Protein AF-0000000074137640 (afdb_homodimer)

Radius of gyration: 16.84 Å; Cα contacts (8 Å, |Δi|>4): 486; chains: 2; bounding box: 46×39×31 Å

pLDDT: mean 84.86, std 10.33, range [55.28, 95.81]

Structure (mmCIF, N/CA/C/O backbone):
data_AF-0000000074137640-model_v1
#
loop_
_entity.id
_entity.type
_entity.pdbx_description
1 polymer 'Topoisomerase I damage affected protein 2'
#
loop_
_atom_site.group_PDB
_atom_site.id
_atom_site.type_symbol
_atom_site.label_atom_id
_atom_site.label_alt_id
_atom_site.label_comp_id
_atom_site.label_asym_id
_atom_site.label_entity_id
_atom_site.label_seq_id
_atom_site.pdbx_PDB_ins_code
_atom_site.Cartn_x
_atom_site.Cartn_y
_atom_site.Cartn_z
_atom_site.occupancy
_atom_site.B_iso_or_equiv
_atom_site.auth_seq_id
_atom_site.auth_comp_id
_atom_site.auth_asym_id
_atom_site.auth_atom_id
_atom_site.pdbx_PDB_model_num
ATOM 1 N N . MET A 1 1 ? 16.734 -11.5 -8.039 1 65.62 1 MET A N 1
ATOM 2 C CA . MET A 1 1 ? 16.453 -10.359 -7.168 1 65.62 1 MET A CA 1
ATOM 3 C C . MET A 1 1 ? 15.875 -10.836 -5.836 1 65.62 1 MET A C 1
ATOM 5 O O . MET A 1 1 ? 14.914 -11.602 -5.801 1 65.62 1 MET A O 1
ATOM 9 N N . PRO A 1 2 ? 16.609 -10.438 -4.777 1 78.88 2 PRO A N 1
ATOM 10 C CA . PRO A 1 2 ? 16.156 -10.961 -3.484 1 78.88 2 PRO A CA 1
ATOM 11 C C . PRO A 1 2 ? 14.773 -10.43 -3.082 1 78.88 2 PRO A C 1
ATOM 13 O O . PRO A 1 2 ? 14.477 -9.258 -3.299 1 78.88 2 PRO A O 1
ATOM 16 N N . VAL A 1 3 ? 13.883 -11.398 -2.863 1 81.56 3 VAL A N 1
ATOM 17 C CA . VAL A 1 3 ? 12.547 -11.086 -2.367 1 81.56 3 VAL A CA 1
ATOM 18 C C . VAL A 1 3 ? 12.516 -11.227 -0.847 1 81.56 3 VAL A C 1
ATOM 20 O O . VAL A 1 3 ? 12.938 -12.25 -0.305 1 81.56 3 VAL A O 1
ATOM 23 N N . GLN A 1 4 ? 12.148 -10.133 -0.184 1 85.12 4 GLN A N 1
ATOM 24 C CA . GLN A 1 4 ? 12.055 -10.125 1.272 1 85.12 4 GLN A CA 1
ATOM 25 C C . GLN A 1 4 ? 10.617 -9.883 1.73 1 85.12 4 GLN A C 1
ATOM 27 O O . GLN A 1 4 ? 9.961 -8.953 1.262 1 85.12 4 GLN A O 1
ATOM 32 N N . VAL A 1 5 ? 10.18 -10.766 2.654 1 82.75 5 VAL A N 1
ATOM 33 C CA . VAL A 1 5 ? 8.859 -10.555 3.225 1 82.75 5 VAL A CA 1
ATOM 34 C C . VAL A 1 5 ? 8.93 -9.508 4.336 1 82.75 5 VAL A C 1
ATOM 36 O O . VAL A 1 5 ? 9.711 -9.648 5.277 1 82.75 5 VAL A O 1
ATOM 39 N N . LEU A 1 6 ? 8.133 -8.477 4.207 1 80.25 6 LEU A N 1
ATOM 40 C CA . LEU A 1 6 ? 8.148 -7.398 5.191 1 80.25 6 LEU A CA 1
ATOM 41 C C . LEU A 1 6 ? 7.023 -7.574 6.207 1 80.25 6 LEU A C 1
ATOM 43 O O . LEU A 1 6 ? 7.211 -7.297 7.395 1 80.25 6 LEU A O 1
ATOM 47 N N . ASN A 1 7 ? 5.848 -7.887 5.68 1 77.81 7 ASN A N 1
ATOM 48 C CA . ASN A 1 7 ? 4.672 -8.047 6.531 1 77.81 7 ASN A CA 1
ATOM 49 C C . ASN A 1 7 ? 3.758 -9.156 6.023 1 77.81 7 ASN A C 1
ATOM 51 O O . ASN A 1 7 ? 3.604 -9.336 4.812 1 77.81 7 ASN A O 1
ATOM 55 N N . LYS A 1 8 ? 3.264 -10.023 6.992 1 77.06 8 LYS A N 1
ATOM 56 C CA . LYS A 1 8 ? 2.289 -11.062 6.668 1 77.06 8 LYS A CA 1
ATOM 57 C C . LYS A 1 8 ? 1.205 -11.156 7.738 1 77.06 8 LYS A C 1
ATOM 59 O O . LYS A 1 8 ? 1.508 -11.266 8.93 1 77.06 8 LYS A O 1
ATOM 64 N N . SER A 1 9 ? -0.071 -10.977 7.195 1 77.81 9 SER A N 1
ATOM 65 C CA . SER A 1 9 ? -1.175 -11.188 8.125 1 77.81 9 SER A CA 1
ATOM 66 C C . SER A 1 9 ? -1.167 -12.609 8.68 1 77.81 9 SER A C 1
ATOM 68 O O . SER A 1 9 ? -0.685 -13.531 8.023 1 77.81 9 SER A O 1
ATOM 70 N N . GLN A 1 10 ? -1.512 -12.68 9.945 1 72.62 10 GLN A N 1
ATOM 71 C CA . GLN A 1 10 ? -1.638 -13.992 10.57 1 72.62 10 GLN A CA 1
ATOM 72 C C . GLN A 1 10 ? -2.961 -14.656 10.195 1 72.62 10 GLN A C 1
ATOM 74 O O . GLN A 1 10 ? -3.988 -14.406 10.828 1 72.62 10 GLN A O 1
ATOM 79 N N . ASN A 1 11 ? -3.139 -14.82 8.875 1 68.06 11 ASN A N 1
ATOM 80 C CA . ASN A 1 11 ? -4.418 -15.406 8.5 1 68.06 11 ASN A CA 1
ATOM 81 C C . ASN A 1 11 ? -4.273 -16.875 8.133 1 68.06 11 ASN A C 1
ATOM 83 O O . ASN A 1 11 ? -3.398 -17.25 7.34 1 68.06 11 ASN A O 1
ATOM 87 N N . LEU A 1 12 ? -5.059 -17.703 8.828 1 67.31 12 LEU A N 1
ATOM 88 C CA . LEU A 1 12 ? -5.098 -19.141 8.555 1 67.31 12 LEU A CA 1
ATOM 89 C C . LEU A 1 12 ? -5.789 -19.422 7.227 1 67.31 12 LEU A C 1
ATOM 91 O O . LEU A 1 12 ? -5.605 -20.5 6.641 1 67.31 12 LEU A O 1
ATOM 95 N N . GLU A 1 13 ? -6.488 -18.406 6.648 1 81.5 13 GLU A N 1
ATOM 96 C CA . GLU A 1 13 ? -7.328 -18.688 5.48 1 81.5 13 GLU A CA 1
ATOM 97 C C . GLU A 1 13 ? -6.852 -17.906 4.262 1 81.5 13 GLU A C 1
ATOM 99 O O . GLU A 1 13 ? -7.641 -17.609 3.365 1 81.5 13 GLU A O 1
ATOM 104 N N . ALA A 1 14 ? -5.625 -17.625 4.172 1 86.25 14 ALA A N 1
ATOM 105 C CA . ALA A 1 14 ? -5.121 -16.922 2.988 1 86.25 14 ALA A CA 1
ATOM 106 C C . ALA A 1 14 ? -5.328 -17.766 1.729 1 86.25 14 ALA A C 1
ATOM 108 O O . ALA A 1 14 ? -5.148 -18.984 1.752 1 86.25 14 ALA A O 1
ATOM 109 N N . PRO A 1 15 ? -5.719 -17.156 0.688 1 91.88 15 PRO A N 1
ATOM 110 C CA . PRO A 1 15 ? -6.004 -17.906 -0.539 1 91.88 15 PRO A CA 1
ATOM 111 C C . PRO A 1 15 ? -4.742 -18.281 -1.311 1 91.88 15 PRO A C 1
ATOM 113 O O . PRO A 1 15 ? -4.824 -18.828 -2.412 1 91.88 15 PRO A O 1
ATOM 116 N N . PHE A 1 16 ? -3.557 -18.031 -0.799 1 92.62 16 PHE A N 1
ATOM 117 C CA . PHE A 1 16 ? -2.291 -18.375 -1.433 1 92.62 16 PHE A CA 1
ATOM 118 C C . PHE A 1 16 ? -1.211 -18.625 -0.386 1 92.62 16 PHE A C 1
ATOM 120 O O . PHE A 1 16 ? -1.361 -18.234 0.772 1 92.62 16 PHE A O 1
ATOM 127 N N . THR A 1 17 ? -0.171 -19.25 -0.811 1 91.06 17 THR A N 1
ATOM 128 C CA . THR A 1 17 ? 0.964 -19.469 0.077 1 91.06 17 THR A CA 1
ATOM 129 C C . THR A 1 17 ? 2.066 -18.453 -0.185 1 91.06 17 THR A C 1
ATOM 131 O O . THR A 1 17 ? 2.107 -17.828 -1.251 1 91.06 17 THR A O 1
ATOM 134 N N . GLN A 1 18 ? 2.9 -18.297 0.806 1 90.5 18 GLN A N 1
ATOM 135 C CA . GLN A 1 18 ? 4.055 -17.422 0.634 1 90.5 18 GLN A CA 1
ATOM 136 C C . GLN A 1 18 ? 4.934 -17.875 -0.525 1 90.5 18 GLN A C 1
ATOM 138 O O . GLN A 1 18 ? 5.406 -17.062 -1.317 1 90.5 18 GLN A O 1
ATOM 143 N N . ASP A 1 19 ? 5.195 -19.203 -0.62 1 92.19 19 ASP A N 1
ATOM 144 C CA . ASP A 1 19 ? 6.035 -19.75 -1.678 1 92.19 19 ASP A CA 1
ATOM 145 C C . ASP A 1 19 ? 5.461 -19.438 -3.057 1 92.19 19 ASP A C 1
ATOM 147 O O . ASP A 1 19 ? 6.203 -19.109 -3.984 1 92.19 19 ASP A O 1
ATOM 151 N N . PHE A 1 20 ? 4.184 -19.547 -3.125 1 94.44 20 PHE A N 1
ATOM 152 C CA . PHE A 1 20 ? 3.518 -19.281 -4.395 1 94.44 20 PHE A CA 1
ATOM 153 C C . PHE A 1 20 ? 3.775 -17.859 -4.848 1 94.44 20 PHE A C 1
ATOM 155 O O . PHE A 1 20 ? 4.191 -17.625 -5.988 1 94.44 20 PHE A O 1
ATOM 162 N N . ILE A 1 21 ? 3.576 -16.891 -3.961 1 94 21 ILE A N 1
ATOM 163 C CA . ILE A 1 21 ? 3.686 -15.484 -4.309 1 94 21 ILE A CA 1
ATOM 164 C C . ILE A 1 21 ? 5.145 -15.133 -4.574 1 94 21 ILE A C 1
ATOM 166 O O . ILE A 1 21 ? 5.453 -14.406 -5.527 1 94 21 ILE A O 1
ATOM 170 N N . SER A 1 22 ? 6.066 -15.633 -3.74 1 92.19 22 SER A N 1
ATOM 171 C CA . SER A 1 22 ? 7.484 -15.344 -3.922 1 92.19 22 SER A CA 1
ATOM 172 C C . SER A 1 22 ? 7.988 -15.859 -5.27 1 92.19 22 SER A C 1
ATOM 174 O O . SER A 1 22 ? 8.727 -15.156 -5.969 1 92.19 22 SER A O 1
ATOM 176 N N . ASP A 1 23 ? 7.57 -17.031 -5.613 1 94.38 23 ASP A N 1
ATOM 177 C CA . ASP A 1 23 ? 7.961 -17.609 -6.895 1 94.38 23 ASP A CA 1
ATOM 178 C C . ASP A 1 23 ? 7.414 -16.781 -8.062 1 94.38 23 ASP A C 1
ATOM 180 O O . ASP A 1 23 ? 8.125 -16.531 -9.039 1 94.38 23 ASP A O 1
ATOM 184 N N . LEU A 1 24 ? 6.156 -16.453 -7.922 1 95 24 LEU A N 1
ATOM 185 C CA . LEU A 1 24 ? 5.492 -15.672 -8.961 1 95 24 LEU A CA 1
ATOM 186 C C . LEU A 1 24 ? 6.215 -14.344 -9.188 1 95 24 LEU A C 1
ATOM 188 O O . LEU A 1 24 ? 6.492 -13.977 -10.336 1 95 24 LEU A O 1
ATOM 192 N N . VAL A 1 25 ? 6.539 -13.648 -8.156 1 93.69 25 VAL A N 1
ATOM 193 C CA . VAL A 1 25 ? 7.195 -12.344 -8.234 1 93.69 25 VAL A CA 1
ATOM 194 C C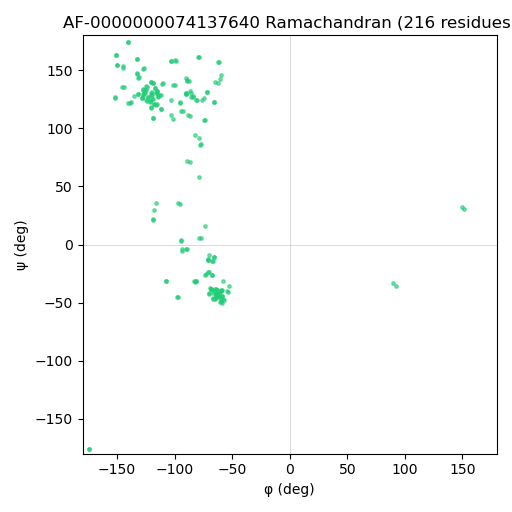 . VAL A 1 25 ? 8.602 -12.516 -8.805 1 93.69 25 VAL A C 1
ATOM 196 O O . VAL A 1 25 ? 9.031 -11.727 -9.656 1 93.69 25 VAL A O 1
ATOM 199 N N . GLU A 1 26 ? 9.281 -13.555 -8.359 1 91 26 GLU A N 1
ATOM 200 C CA . GLU A 1 26 ? 10.633 -13.797 -8.836 1 91 26 GLU A CA 1
ATOM 201 C C . GLU A 1 26 ? 10.641 -14.102 -10.336 1 91 26 GLU A C 1
ATOM 203 O O . GLU A 1 26 ? 11.523 -13.633 -11.062 1 91 26 GLU A O 1
ATOM 208 N N . GLN A 1 27 ? 9.695 -14.812 -10.773 1 93.25 27 GLN A N 1
ATOM 209 C CA . GLN A 1 27 ? 9.609 -15.203 -12.18 1 93.25 27 GLN A CA 1
ATOM 210 C C . GLN A 1 27 ? 9.352 -13.992 -13.07 1 93.25 27 GLN A C 1
ATOM 212 O O . GLN A 1 27 ? 9.727 -13.984 -14.242 1 93.25 27 GLN A O 1
ATOM 217 N N . HIS A 1 28 ? 8.758 -13.008 -12.516 1 9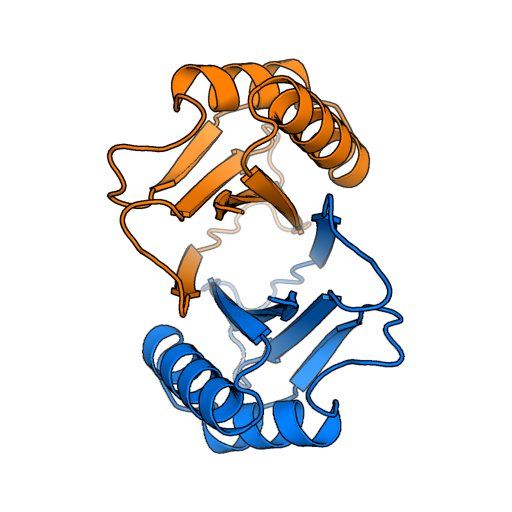1.69 28 HIS A N 1
ATOM 218 C CA . HIS A 1 28 ? 8.375 -11.852 -13.328 1 91.69 28 HIS A CA 1
ATOM 219 C C . HIS A 1 28 ? 9.062 -10.586 -12.844 1 91.69 28 HIS A C 1
ATOM 221 O O . HIS A 1 28 ? 8.594 -9.477 -13.109 1 91.69 28 HIS A O 1
ATOM 227 N N . ALA A 1 29 ? 10.141 -10.695 -12.164 1 83.69 29 ALA A N 1
ATOM 228 C CA . ALA A 1 29 ? 10.812 -9.586 -11.5 1 83.69 29 ALA A CA 1
ATOM 229 C C . ALA A 1 29 ? 11.391 -8.602 -12.516 1 83.69 29 ALA A C 1
ATOM 231 O O . ALA A 1 29 ? 11.711 -7.465 -12.18 1 83.69 29 ALA A O 1
ATOM 232 N N . ASN A 1 30 ? 11.477 -8.977 -13.773 1 86.06 30 ASN A N 1
ATOM 233 C CA . ASN A 1 30 ? 12.078 -8.125 -14.789 1 86.06 30 ASN A CA 1
ATOM 234 C C . ASN A 1 30 ? 11.047 -7.215 -15.445 1 86.06 30 ASN A C 1
ATOM 236 O O . ASN A 1 30 ? 11.391 -6.34 -16.25 1 86.06 30 ASN A O 1
ATOM 240 N N . LEU A 1 31 ? 9.836 -7.383 -15.07 1 88.44 31 LEU A N 1
ATOM 241 C CA . LEU A 1 31 ? 8.758 -6.543 -15.594 1 88.44 31 LEU A CA 1
ATOM 242 C C . LEU A 1 31 ? 8.734 -5.191 -14.891 1 88.44 31 LEU A C 1
ATOM 244 O O . LEU A 1 31 ? 9.359 -5.023 -13.836 1 88.44 31 LEU A O 1
ATOM 248 N N . THR A 1 32 ? 8.047 -4.27 -15.617 1 88.25 32 THR A N 1
ATOM 249 C CA . THR A 1 32 ? 7.734 -3.027 -14.914 1 88.25 32 THR A CA 1
ATOM 250 C C . THR A 1 32 ? 6.844 -3.295 -13.711 1 88.25 32 THR A C 1
ATOM 252 O O . THR A 1 32 ? 6.184 -4.332 -13.641 1 88.25 32 THR A O 1
ATOM 255 N N . SER A 1 33 ? 6.871 -2.375 -12.75 1 88.12 33 SER A N 1
ATOM 256 C CA . SER A 1 33 ? 6.039 -2.533 -11.562 1 88.12 33 SER A CA 1
ATOM 257 C C . SER A 1 33 ? 4.574 -2.74 -11.938 1 88.12 33 SER A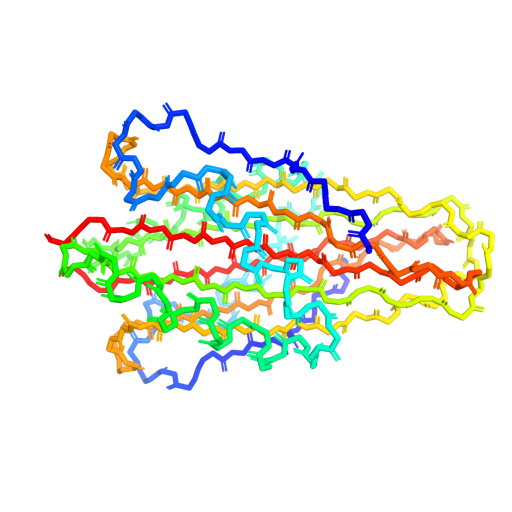 C 1
ATOM 259 O O . SER A 1 33 ? 3.896 -3.598 -11.367 1 88.12 33 SER A O 1
ATOM 261 N N . LYS A 1 34 ? 4.129 -2.02 -12.914 1 89.88 34 LYS A N 1
ATOM 262 C CA . LYS A 1 34 ? 2.734 -2.1 -13.336 1 89.88 34 LYS A CA 1
ATOM 263 C C . LYS A 1 34 ? 2.42 -3.465 -13.938 1 89.88 34 LYS A C 1
ATOM 265 O O . LYS A 1 34 ? 1.405 -4.078 -13.602 1 89.88 34 LYS A O 1
ATOM 270 N N . ASN A 1 35 ? 3.25 -3.914 -14.781 1 93.75 35 ASN A N 1
ATOM 271 C CA . ASN A 1 35 ? 3.033 -5.207 -15.414 1 93.75 35 ASN A CA 1
ATOM 272 C C . ASN A 1 35 ? 3.172 -6.352 -14.414 1 93.75 35 ASN A C 1
ATOM 274 O O . ASN A 1 35 ? 2.447 -7.348 -14.5 1 93.75 35 ASN A O 1
ATOM 278 N N . LEU A 1 36 ? 4.117 -6.152 -13.555 1 93.75 36 LEU A N 1
ATOM 279 C CA . LEU A 1 36 ? 4.32 -7.168 -12.523 1 93.75 36 LEU A CA 1
ATOM 280 C C . LEU A 1 36 ? 3.066 -7.34 -11.672 1 93.75 36 LEU A C 1
ATOM 282 O O . LEU A 1 36 ? 2.582 -8.461 -11.492 1 93.75 36 LEU A O 1
ATOM 286 N N . ILE A 1 37 ? 2.523 -6.254 -11.211 1 95.44 37 ILE A N 1
ATOM 287 C CA . ILE A 1 37 ? 1.39 -6.383 -10.297 1 95.44 37 ILE A CA 1
ATOM 288 C C . ILE A 1 37 ? 0.151 -6.816 -11.078 1 95.44 37 ILE A C 1
ATOM 290 O O . ILE A 1 37 ? -0.733 -7.48 -10.531 1 95.44 37 ILE A O 1
ATOM 294 N N . THR A 1 38 ? 0.043 -6.535 -12.352 1 95 38 THR A N 1
ATOM 295 C CA . THR A 1 38 ? -1.046 -7.039 -13.188 1 95 38 THR A CA 1
ATOM 296 C C . THR A 1 38 ? -0.989 -8.562 -13.289 1 95 38 THR A C 1
ATOM 298 O O . THR A 1 38 ? -2.006 -9.234 -13.109 1 95 38 THR A O 1
ATOM 301 N N . LYS A 1 39 ? 0.185 -9.016 -13.477 1 95.31 39 LYS A N 1
ATOM 302 C CA . LYS A 1 39 ? 0.374 -10.469 -13.547 1 95.31 39 LYS A CA 1
ATOM 303 C C . LYS A 1 39 ? 0.011 -11.133 -12.219 1 95.31 39 LYS A C 1
ATOM 305 O O . LYS A 1 39 ? -0.64 -12.18 -12.203 1 95.31 39 LYS A O 1
ATOM 310 N N . VAL A 1 40 ? 0.456 -10.539 -11.156 1 95.81 40 VAL A N 1
ATOM 311 C CA . VAL A 1 40 ? 0.171 -11.07 -9.828 1 95.81 40 VAL A CA 1
ATOM 312 C C . VAL A 1 40 ? -1.338 -11.094 -9.594 1 95.81 40 VAL A C 1
ATOM 314 O O . VAL A 1 40 ? -1.894 -12.109 -9.18 1 95.81 40 VAL A O 1
ATOM 317 N N . ALA A 1 41 ? -1.994 -10.008 -9.953 1 94.56 41 ALA A N 1
ATOM 318 C CA . ALA A 1 41 ? -3.436 -9.906 -9.742 1 94.56 41 ALA A CA 1
ATOM 319 C C . ALA A 1 41 ? -4.184 -10.953 -10.562 1 94.56 41 ALA A C 1
ATOM 321 O O . ALA A 1 41 ? -5.117 -11.586 -10.062 1 94.56 41 ALA A O 1
ATOM 322 N N . GLU A 1 42 ? -3.799 -11.109 -11.719 1 94.5 42 GLU A N 1
ATOM 323 C CA . GLU A 1 42 ? -4.441 -12.086 -12.594 1 94.5 42 GLU A CA 1
ATOM 324 C C . GLU A 1 42 ? -4.262 -13.508 -12.062 1 94.5 42 GLU A C 1
ATOM 326 O O . GLU A 1 42 ? -5.191 -14.312 -12.102 1 94.5 42 GLU A O 1
ATOM 331 N N . SER A 1 43 ? -3.107 -13.797 -11.625 1 95.62 43 SER A N 1
ATOM 332 C CA . SER A 1 43 ? -2.838 -15.117 -11.07 1 95.62 43 SER A CA 1
ATOM 333 C C . SER A 1 43 ? -3.674 -15.375 -9.82 1 95.62 43 SER A C 1
ATOM 335 O O . SER A 1 43 ? -4.172 -16.484 -9.617 1 95.62 43 SER A O 1
ATOM 337 N N . LEU A 1 44 ? -3.852 -14.375 -8.969 1 94.12 44 LEU A N 1
ATOM 338 C CA . LEU A 1 44 ? -4.621 -14.5 -7.738 1 94.12 44 LEU A CA 1
ATOM 339 C C . LEU A 1 44 ? -6.105 -14.688 -8.039 1 94.12 44 LEU A C 1
ATOM 341 O O . LEU A 1 44 ? -6.793 -15.445 -7.355 1 94.12 44 LEU A O 1
ATOM 345 N N . LYS A 1 45 ? -6.531 -13.992 -9.039 1 91.88 45 LYS A N 1
ATOM 346 C CA . LYS A 1 45 ? -7.926 -14.148 -9.445 1 91.88 45 LYS A CA 1
ATOM 347 C C . LYS A 1 45 ? -8.234 -15.594 -9.828 1 91.88 45 LYS A C 1
ATOM 349 O O . LYS A 1 45 ? -9.32 -16.094 -9.539 1 91.88 45 LYS A O 1
ATOM 354 N N . GLU A 1 46 ? -7.297 -16.156 -10.461 1 93.31 46 GLU A N 1
ATOM 355 C CA . GLU A 1 46 ? -7.461 -17.547 -10.875 1 93.31 46 GLU A CA 1
ATOM 356 C C . GLU A 1 46 ? -7.41 -18.484 -9.672 1 93.31 46 GLU A C 1
ATOM 358 O O . GLU A 1 46 ? -7.988 -19.578 -9.703 1 93.31 46 GLU A O 1
ATOM 363 N N . LYS A 1 47 ? -6.789 -18.047 -8.609 1 90.62 47 LYS A N 1
ATOM 364 C CA . LYS A 1 47 ? -6.605 -18.891 -7.434 1 90.62 47 LYS A CA 1
ATOM 365 C C . LYS A 1 47 ? -7.859 -18.906 -6.562 1 90.62 47 LYS A C 1
ATOM 367 O O . LYS A 1 47 ? -8.133 -19.891 -5.883 1 90.62 47 LYS A O 1
ATOM 372 N N . SER A 1 48 ? -8.602 -17.781 -6.57 1 88.75 48 SER A N 1
ATOM 373 C CA . SER A 1 48 ? -9.758 -17.734 -5.684 1 88.75 48 SER A CA 1
ATOM 374 C C . SER A 1 48 ? -10.844 -16.812 -6.234 1 88.75 48 SER A C 1
ATOM 376 O O . SER A 1 48 ? -10.609 -15.617 -6.434 1 88.75 48 SER A O 1
ATOM 378 N N . SER A 1 49 ? -12.008 -17.297 -6.336 1 86.5 49 SER A N 1
ATOM 379 C CA . SER A 1 49 ? -13.156 -16.5 -6.738 1 86.5 49 SER A CA 1
ATOM 380 C C . SER A 1 49 ? -13.898 -15.945 -5.523 1 86.5 49 SER A C 1
ATOM 382 O O . SER A 1 49 ? -14.82 -15.141 -5.664 1 86.5 49 SER A O 1
ATOM 384 N N . LYS A 1 50 ? -13.508 -16.328 -4.402 1 87.81 50 LYS A N 1
ATOM 385 C CA . LYS A 1 50 ? -14.188 -15.938 -3.166 1 87.81 50 LYS A CA 1
ATOM 386 C C . LYS A 1 50 ? -13.539 -14.703 -2.543 1 87.81 50 LYS A C 1
ATOM 388 O O . LYS A 1 50 ? -13.938 -14.266 -1.464 1 87.81 50 LYS A O 1
ATOM 393 N N . HIS A 1 51 ? -12.523 -14.164 -3.285 1 88.62 51 HIS A N 1
ATOM 394 C CA . HIS A 1 51 ? -11.797 -13.023 -2.732 1 88.62 51 HIS A CA 1
ATOM 395 C C . HIS A 1 51 ? -11.672 -11.898 -3.758 1 88.62 51 HIS A C 1
ATOM 397 O O . HIS A 1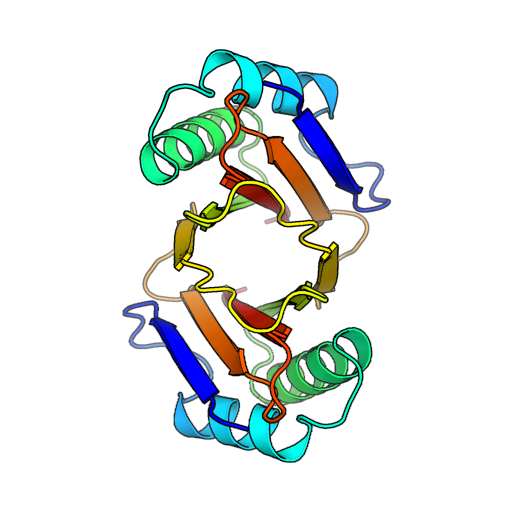 51 ? -11.57 -12.164 -4.957 1 88.62 51 HIS A O 1
ATOM 403 N N . LYS A 1 52 ? -11.766 -10.695 -3.25 1 87.44 52 LYS A N 1
ATOM 404 C CA . LYS A 1 52 ? -11.25 -9.539 -3.977 1 87.44 52 LYS A CA 1
ATOM 405 C C . LYS A 1 52 ? -9.773 -9.305 -3.666 1 87.44 52 LYS A C 1
ATOM 407 O O . LYS A 1 52 ? -9.336 -9.492 -2.529 1 87.44 52 LYS A O 1
ATOM 412 N N . PHE A 1 53 ? -9.094 -8.953 -4.688 1 92.25 53 PHE A N 1
ATOM 413 C CA . PHE A 1 53 ? -7.664 -8.734 -4.504 1 92.25 53 PHE A CA 1
ATOM 414 C C . PHE A 1 53 ? -7.285 -7.305 -4.863 1 92.25 53 PHE A C 1
ATOM 416 O O . PHE A 1 53 ? -7.805 -6.742 -5.828 1 92.25 53 PHE A O 1
ATOM 423 N N . ILE A 1 54 ? -6.391 -6.73 -4.07 1 93.19 54 ILE A N 1
ATOM 424 C CA . ILE A 1 54 ? -5.691 -5.488 -4.375 1 93.19 54 ILE A CA 1
ATOM 425 C C . ILE A 1 54 ? -4.18 -5.723 -4.336 1 93.19 54 ILE A C 1
ATOM 427 O O . ILE A 1 54 ? -3.66 -6.285 -3.371 1 93.19 54 ILE A O 1
ATOM 431 N N . VAL A 1 55 ? -3.539 -5.344 -5.402 1 94.62 55 VAL A N 1
ATOM 432 C CA . VAL A 1 55 ? -2.084 -5.445 -5.449 1 94.62 55 VAL A CA 1
ATOM 433 C C . VAL A 1 55 ? -1.479 -4.066 -5.707 1 94.62 55 VAL A C 1
ATOM 435 O O . VAL A 1 55 ? -1.824 -3.404 -6.688 1 94.62 55 VAL A O 1
ATOM 438 N N . GLN A 1 56 ? -0.633 -3.654 -4.828 1 92.88 56 GLN A N 1
ATOM 439 C CA . GLN A 1 56 ? 0.014 -2.35 -4.934 1 92.88 56 GLN A CA 1
ATOM 440 C C . GLN A 1 56 ? 1.53 -2.496 -5.039 1 92.88 56 GLN A C 1
ATOM 442 O O . GLN A 1 56 ? 2.129 -3.326 -4.352 1 92.88 56 GLN A O 1
ATOM 447 N N . ALA A 1 57 ? 2.102 -1.697 -5.902 1 92.75 57 ALA A N 1
ATOM 448 C CA . ALA A 1 57 ? 3.557 -1.625 -6.016 1 92.75 57 ALA A CA 1
ATOM 449 C C . ALA A 1 57 ? 4.059 -0.214 -5.727 1 92.75 57 ALA A C 1
ATOM 451 O O . ALA A 1 57 ? 3.484 0.767 -6.207 1 92.75 57 ALA A O 1
ATOM 452 N N . THR A 1 58 ? 5.004 -0.075 -4.922 1 89.94 58 THR A N 1
ATOM 453 C CA . THR A 1 58 ? 5.715 1.173 -4.668 1 89.94 58 THR A CA 1
ATOM 454 C C . THR A 1 58 ? 7.191 1.032 -5.023 1 89.94 58 THR A C 1
ATOM 456 O O . THR A 1 58 ? 7.941 0.347 -4.324 1 89.94 58 THR A O 1
ATOM 459 N N . ALA A 1 59 ? 7.543 1.688 -6.098 1 88.69 59 ALA A N 1
ATOM 460 C CA . ALA A 1 59 ? 8.938 1.671 -6.539 1 88.69 59 ALA A CA 1
ATOM 461 C C . ALA A 1 59 ? 9.727 2.818 -5.914 1 88.69 59 ALA A C 1
ATOM 463 O O . ALA A 1 59 ? 9.281 3.969 -5.934 1 88.69 59 ALA A O 1
ATOM 464 N N . LEU A 1 60 ? 10.852 2.461 -5.352 1 85.44 60 LEU A N 1
ATOM 465 C CA . LEU A 1 60 ? 11.773 3.41 -4.73 1 85.44 60 LEU A CA 1
ATOM 466 C C . LEU A 1 60 ? 13.102 3.438 -5.465 1 85.44 60 LEU A C 1
ATOM 468 O O . LEU A 1 60 ? 13.75 2.398 -5.629 1 85.44 60 LEU A O 1
ATOM 472 N N . HIS A 1 61 ? 13.383 4.66 -5.941 1 80.88 61 HIS A N 1
ATOM 473 C CA . HIS A 1 61 ? 14.633 4.777 -6.688 1 80.88 61 HIS A CA 1
ATOM 474 C C . HIS A 1 61 ? 15.445 5.98 -6.215 1 80.88 61 HIS A C 1
ATOM 476 O O . HIS A 1 61 ? 14.883 7.059 -5.984 1 80.88 61 HIS A O 1
ATOM 482 N N . SER A 1 62 ? 16.703 5.688 -5.926 1 74.75 62 SER A N 1
ATOM 483 C CA . SER A 1 62 ? 17.625 6.789 -5.668 1 74.75 62 SER A CA 1
ATOM 484 C C . SER A 1 62 ? 18.875 6.672 -6.527 1 74.75 62 SER A C 1
ATOM 486 O O . SER A 1 62 ? 19.422 5.578 -6.711 1 74.75 62 SER A O 1
ATOM 488 N N . ASP A 1 63 ? 19.266 7.777 -7.145 1 69.06 63 ASP A N 1
ATOM 489 C CA . ASP A 1 63 ? 20.469 7.812 -7.961 1 69.06 63 ASP A CA 1
ATO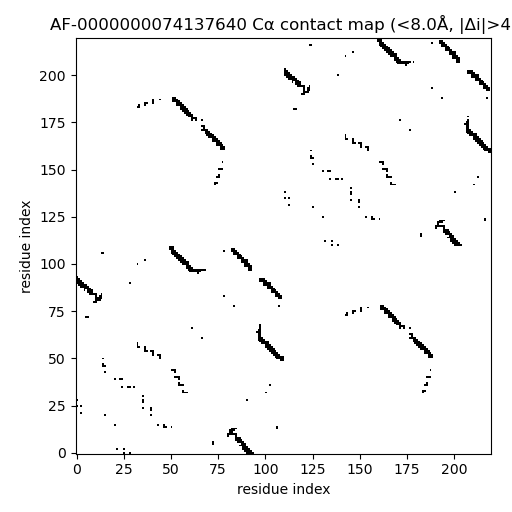M 490 C C . ASP A 1 63 ? 21.719 7.734 -7.086 1 69.06 63 ASP A C 1
ATOM 492 O O . ASP A 1 63 ? 22.812 7.461 -7.582 1 69.06 63 ASP A O 1
ATOM 496 N N . ASP A 1 64 ? 21.578 7.914 -5.824 1 63.09 64 ASP A N 1
ATOM 497 C CA . ASP A 1 64 ? 22.734 7.922 -4.949 1 63.09 64 ASP A CA 1
ATOM 498 C C . ASP A 1 64 ? 23 6.531 -4.375 1 63.09 64 ASP A C 1
ATOM 500 O O . ASP A 1 64 ? 22.078 5.844 -3.949 1 63.09 64 ASP A O 1
ATOM 504 N N . THR A 1 65 ? 24.125 5.75 -4.633 1 58.97 65 THR A N 1
ATOM 505 C CA . THR A 1 65 ? 24.562 4.395 -4.324 1 58.97 65 THR A CA 1
ATOM 506 C C . THR A 1 65 ? 24.578 4.164 -2.816 1 58.97 65 THR A C 1
ATOM 508 O O . THR A 1 65 ? 24.5 3.021 -2.355 1 58.97 65 THR A O 1
ATOM 511 N N . SER A 1 66 ? 24.828 5.141 -2.041 1 57.81 66 SER A N 1
ATOM 512 C CA . SER A 1 66 ? 25.109 4.852 -0.64 1 57.81 66 SER A CA 1
ATOM 513 C C . SER A 1 66 ? 23.844 4.988 0.215 1 57.81 66 SER A C 1
ATOM 515 O O . SER A 1 66 ? 23.938 5.316 1.401 1 57.81 66 SER A O 1
ATOM 517 N N . PHE A 1 67 ? 22.766 4.586 -0.499 1 56.84 67 PHE A N 1
ATOM 518 C CA . PHE A 1 67 ? 21.594 5.035 0.227 1 56.84 67 PHE A CA 1
ATOM 519 C C . PHE A 1 67 ? 20.969 3.891 1.017 1 56.84 67 PHE A C 1
ATOM 521 O O . PHE A 1 67 ? 20.766 2.797 0.481 1 56.84 67 PHE A O 1
ATOM 528 N N . ASP A 1 68 ? 21.234 4.105 2.43 1 69.75 68 ASP A N 1
ATOM 529 C CA . ASP A 1 68 ? 20.531 3.168 3.299 1 69.75 68 ASP A CA 1
ATOM 530 C C . ASP A 1 68 ? 19.094 3.625 3.547 1 69.75 68 ASP A C 1
ATOM 532 O O . ASP A 1 68 ? 18.859 4.594 4.27 1 6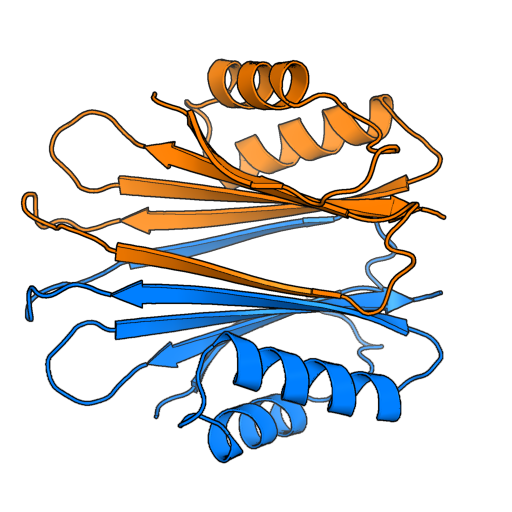9.75 68 ASP A O 1
ATOM 536 N N . LEU A 1 69 ? 18.156 3.135 2.754 1 77.81 69 LEU A N 1
ATOM 537 C CA . LEU A 1 69 ? 16.75 3.482 2.914 1 77.81 69 LEU A CA 1
ATOM 538 C C . LEU A 1 69 ? 16.062 2.531 3.891 1 77.81 69 LEU A C 1
ATOM 540 O O . LEU A 1 69 ? 16.078 1.314 3.695 1 77.81 69 LEU A O 1
ATOM 544 N N . LYS A 1 70 ? 15.766 3.193 4.957 1 80.62 70 LYS A N 1
ATOM 545 C CA . LYS A 1 70 ? 14.953 2.455 5.918 1 80.62 70 LYS A CA 1
ATOM 546 C C . LYS A 1 70 ? 13.469 2.547 5.57 1 80.62 70 LYS A C 1
ATOM 548 O O . LYS A 1 70 ? 12.945 3.641 5.355 1 80.62 70 LYS A O 1
ATOM 553 N N . ILE A 1 71 ? 12.859 1.401 5.484 1 84.12 71 ILE A N 1
ATOM 554 C CA . ILE A 1 71 ? 11.453 1.334 5.109 1 84.12 71 ILE A CA 1
ATOM 555 C C . ILE A 1 71 ? 10.648 0.669 6.227 1 84.12 71 ILE A C 1
ATOM 557 O O . ILE A 1 71 ? 11.055 -0.369 6.754 1 84.12 71 ILE A O 1
ATOM 561 N N . GLN A 1 72 ? 9.586 1.266 6.672 1 86.75 72 GLN A N 1
ATOM 562 C CA . GLN A 1 72 ? 8.625 0.687 7.609 1 86.75 72 GLN A CA 1
ATOM 563 C C . GLN A 1 72 ? 7.207 0.752 7.055 1 86.75 72 GLN A C 1
ATOM 565 O O . GLN A 1 72 ? 6.781 1.791 6.547 1 86.75 72 GLN A O 1
ATOM 570 N N . SER A 1 73 ? 6.484 -0.309 7.066 1 86.88 73 SER A N 1
ATOM 571 C CA . SER A 1 73 ? 5.121 -0.36 6.555 1 86.88 73 SER A CA 1
ATOM 572 C C . SER A 1 73 ? 4.152 -0.885 7.613 1 86.88 73 SER A C 1
ATOM 574 O O . SER A 1 73 ? 4.473 -1.831 8.336 1 86.88 73 SER A O 1
ATOM 576 N N . ASP A 1 74 ? 3.082 -0.201 7.75 1 88.12 74 ASP A N 1
ATOM 577 C CA . ASP A 1 74 ? 1.995 -0.581 8.648 1 88.12 74 ASP A CA 1
ATOM 578 C C . ASP A 1 74 ? 0.644 -0.492 7.945 1 88.12 74 ASP A C 1
ATOM 580 O O . ASP A 1 74 ? 0.524 0.148 6.898 1 88.12 74 ASP A O 1
ATOM 584 N N . PHE A 1 75 ? -0.325 -1.158 8.453 1 87.94 75 PHE A N 1
ATOM 585 C CA . PHE A 1 75 ? -1.674 -1.034 7.914 1 87.94 75 PHE A CA 1
ATOM 586 C C . PHE A 1 75 ? -2.715 -1.262 9 1 87.94 75 PHE A C 1
ATOM 588 O O . PHE A 1 75 ? -2.426 -1.884 10.023 1 87.94 75 PHE A O 1
ATOM 595 N N . VAL A 1 76 ? -3.795 -0.708 8.789 1 89.69 76 VAL A N 1
ATOM 596 C CA . VAL A 1 76 ? -5.008 -0.932 9.57 1 89.69 76 VAL A CA 1
ATOM 597 C C . VAL A 1 76 ? -6.168 -1.269 8.633 1 89.69 76 VAL A C 1
ATOM 599 O O . VAL A 1 76 ? -6.324 -0.649 7.578 1 89.69 76 VAL A O 1
ATOM 602 N N . ALA A 1 77 ? -6.762 -2.311 8.891 1 89.81 77 ALA A N 1
ATOM 603 C CA . ALA A 1 77 ? -7.918 -2.699 8.086 1 89.81 77 ALA A CA 1
ATOM 604 C C . ALA A 1 77 ? -9.125 -2.994 8.969 1 89.81 77 ALA A C 1
ATOM 606 O O . ALA A 1 77 ? -9 -3.648 10.008 1 89.81 77 ALA A O 1
ATOM 607 N N . LEU A 1 78 ? -10.18 -2.412 8.688 1 84.31 78 LEU A N 1
ATOM 608 C CA . LEU A 1 78 ? -11.453 -2.713 9.336 1 84.31 78 LEU A CA 1
ATOM 609 C C . LEU A 1 78 ? -12.172 -3.855 8.625 1 84.31 78 LEU A C 1
ATOM 611 O O . LEU A 1 78 ? -13.117 -3.627 7.871 1 84.31 78 LEU A O 1
ATOM 615 N N . TRP A 1 79 ? -11.68 -5.113 8.734 1 80.62 79 TRP A N 1
ATOM 616 C CA . TRP A 1 79 ? -12.148 -6.316 8.055 1 80.62 79 TRP A CA 1
ATOM 617 C C . TRP A 1 79 ? -12.109 -7.52 8.992 1 80.62 79 TRP A C 1
ATOM 619 O O . TRP A 1 79 ? -11.898 -7.367 10.195 1 80.62 79 TRP A O 1
ATOM 629 N N . ASP A 1 80 ? -12.617 -8.664 8.531 1 83.38 80 ASP A N 1
ATOM 630 C CA . ASP A 1 80 ? -12.508 -9.922 9.266 1 83.38 80 ASP A CA 1
ATOM 631 C C . ASP A 1 80 ? -11.094 -10.484 9.188 1 83.38 80 ASP A C 1
ATOM 633 O O . ASP A 1 80 ? -10.672 -10.984 8.141 1 83.38 80 ASP A O 1
ATOM 637 N N . PRO A 1 81 ? -10.344 -10.414 10.305 1 82.94 81 PRO A N 1
ATOM 638 C CA . PRO A 1 81 ? -8.938 -10.812 10.266 1 82.94 81 PRO A CA 1
ATOM 639 C C . PRO A 1 81 ? -8.758 -12.305 9.992 1 82.94 81 PRO A C 1
ATOM 641 O O . PRO A 1 81 ? -7.641 -12.758 9.719 1 82.94 81 PRO A O 1
ATOM 644 N N . LYS A 1 82 ? -9.828 -13.086 10.047 1 86.5 82 LYS A N 1
ATOM 645 C CA . LYS A 1 82 ? -9.727 -14.508 9.75 1 86.5 82 LYS A CA 1
ATOM 646 C C . LYS A 1 82 ? -9.781 -14.766 8.25 1 86.5 82 LYS A C 1
ATOM 648 O O . LYS A 1 82 ? -9.203 -15.734 7.758 1 86.5 82 LYS A O 1
ATOM 653 N N . LYS A 1 83 ? -10.492 -13.93 7.59 1 86.94 83 LYS A N 1
ATOM 654 C CA . LYS A 1 83 ? -10.781 -14.188 6.18 1 86.94 83 LYS A CA 1
ATOM 655 C C . LYS A 1 83 ? -9.992 -13.234 5.281 1 86.94 83 LYS A C 1
ATOM 657 O O . LYS A 1 83 ? -9.672 -13.578 4.141 1 86.94 83 LYS A O 1
ATOM 662 N N . ASP A 1 84 ? -9.789 -12.094 5.809 1 89.69 84 ASP A N 1
ATOM 663 C CA . ASP A 1 84 ? -9.102 -11.055 5.047 1 89.69 84 ASP A CA 1
ATOM 664 C C . ASP A 1 84 ? -7.652 -10.906 5.512 1 89.69 84 ASP A C 1
ATOM 666 O O . ASP A 1 84 ? -7.289 -11.367 6.594 1 89.69 84 ASP A O 1
ATOM 670 N N . GLY A 1 85 ? -6.805 -10.352 4.637 1 89.75 85 GLY A N 1
ATOM 671 C CA . GLY A 1 85 ? -5.422 -10.188 5.055 1 89.75 85 GLY A CA 1
ATOM 672 C C . GLY A 1 85 ? -4.578 -9.438 4.039 1 89.75 85 GLY A C 1
ATOM 673 O O . GLY A 1 85 ? -5.098 -8.922 3.053 1 89.75 85 GLY A O 1
ATOM 674 N N . CYS A 1 86 ? -3.303 -9.367 4.371 1 91.12 86 CYS A N 1
ATOM 675 C CA . CYS A 1 86 ? -2.328 -8.688 3.529 1 91.12 86 CYS A CA 1
ATOM 676 C C . CYS A 1 86 ? -0.981 -9.398 3.566 1 91.12 86 CYS A C 1
ATOM 678 O O . CYS A 1 86 ? -0.681 -10.117 4.523 1 91.12 86 CYS A O 1
ATOM 680 N N . PHE A 1 87 ? -0.303 -9.258 2.527 1 91.88 87 PHE A N 1
ATOM 681 C CA . PHE A 1 87 ? 1.047 -9.773 2.336 1 91.88 87 PHE A CA 1
ATOM 682 C C . PHE A 1 87 ? 1.922 -8.75 1.619 1 91.88 87 PHE A C 1
ATOM 684 O O . PHE A 1 87 ? 1.558 -8.258 0.551 1 91.88 87 PHE A O 1
ATOM 691 N N . THR A 1 88 ? 3.033 -8.344 2.262 1 91.25 88 THR A N 1
ATOM 692 C CA . THR A 1 88 ? 3.924 -7.359 1.653 1 91.25 88 THR A CA 1
ATOM 693 C C . THR A 1 88 ? 5.305 -7.965 1.407 1 91.25 88 THR A C 1
ATOM 695 O O . THR A 1 88 ? 5.871 -8.609 2.291 1 91.25 88 THR A O 1
ATOM 698 N N . LEU A 1 89 ? 5.805 -7.711 0.238 1 92.5 89 LEU A N 1
ATOM 699 C CA . LEU A 1 89 ? 7.145 -8.141 -0.146 1 92.5 89 LEU A CA 1
ATOM 700 C C . LEU A 1 89 ? 7.969 -6.957 -0.65 1 92.5 89 LEU A C 1
ATOM 702 O O . LEU A 1 89 ? 7.41 -5.973 -1.14 1 92.5 89 LEU A O 1
ATOM 706 N N . LYS A 1 90 ? 9.297 -7.086 -0.457 1 88.56 90 LYS A N 1
ATOM 707 C CA . LYS A 1 90 ? 10.258 -6.16 -1.047 1 88.56 90 LYS A CA 1
ATOM 708 C C . LYS A 1 90 ? 11.125 -6.855 -2.092 1 88.56 90 LYS A C 1
ATOM 710 O O . LYS A 1 90 ? 11.672 -7.93 -1.836 1 88.56 90 LYS A O 1
ATOM 715 N N . VAL A 1 91 ? 11.156 -6.227 -3.223 1 88.19 91 VAL A N 1
ATOM 716 C CA . VAL A 1 91 ? 12.008 -6.707 -4.312 1 88.19 91 VAL A CA 1
ATOM 717 C C . VAL A 1 91 ? 13.141 -5.715 -4.559 1 88.19 91 VAL A C 1
ATOM 719 O O . VAL A 1 91 ? 12.898 -4.539 -4.844 1 88.19 91 VAL A O 1
ATOM 722 N N . SER A 1 92 ? 14.367 -6.219 -4.332 1 83.25 92 SER A N 1
ATOM 723 C CA . SER A 1 92 ? 15.508 -5.332 -4.504 1 83.25 92 SER A CA 1
ATOM 724 C C . SER A 1 92 ? 16.203 -5.578 -5.844 1 83.25 92 SER A C 1
ATOM 726 O O . SER A 1 92 ? 16.25 -6.711 -6.324 1 83.25 92 SER A O 1
ATOM 728 N N . GLN A 1 93 ? 16.562 -4.41 -6.48 1 73.56 93 GLN A N 1
ATOM 729 C CA . GLN A 1 93 ? 17.375 -4.543 -7.684 1 73.56 93 GLN A CA 1
ATOM 730 C C . GLN A 1 93 ? 18.859 -4.637 -7.336 1 73.56 93 GLN A C 1
ATOM 732 O O . GLN A 1 93 ? 19.312 -4.02 -6.375 1 73.56 93 GLN A O 1
ATOM 737 N N . GLU A 1 94 ? 19.453 -5.68 -7.969 1 62.53 94 GLU A N 1
ATOM 738 C CA . GLU A 1 94 ? 20.906 -5.816 -7.816 1 62.53 94 GLU A CA 1
ATOM 739 C C . GLU A 1 94 ? 21.641 -4.781 -8.656 1 62.53 94 GLU A C 1
ATOM 741 O O . GLU A 1 94 ? 21.156 -4.348 -9.695 1 62.53 94 GLU A O 1
ATOM 746 N N . GLY A 1 95 ? 22.578 -3.904 -8.227 1 58.53 95 GLY A N 1
ATOM 747 C CA . GLY A 1 95 ? 23.422 -3.141 -9.133 1 58.53 95 GLY A CA 1
ATOM 748 C C . GLY A 1 95 ? 23.828 -1.789 -8.578 1 58.53 95 GLY A C 1
ATOM 749 O O . GLY A 1 95 ? 24.141 -0.872 -9.336 1 58.53 95 GLY A O 1
ATOM 750 N N . GLY A 1 96 ? 23.969 -1.69 -7.473 1 55.28 96 GLY A N 1
ATOM 751 C CA . GLY A 1 96 ? 24.625 -0.497 -6.965 1 55.28 96 GLY A CA 1
ATOM 752 C C . GLY A 1 96 ? 23.656 0.638 -6.672 1 55.28 96 GLY A C 1
ATOM 753 O O . GLY A 1 96 ? 24.031 1.64 -6.062 1 55.28 96 GLY A O 1
ATOM 754 N N . VAL A 1 97 ? 22.609 0.69 -7.4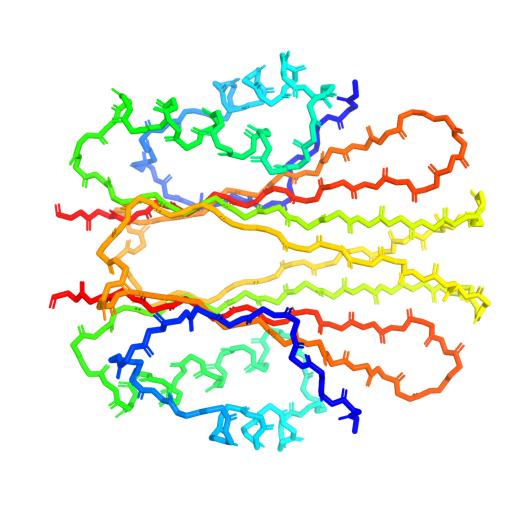77 1 57.97 97 VAL A N 1
ATOM 755 C CA . VAL A 1 97 ? 21.672 1.767 -7.16 1 57.97 97 VAL A CA 1
ATOM 756 C C . VAL A 1 97 ? 20.625 1.267 -6.172 1 57.97 97 VAL A C 1
ATOM 758 O O . VAL A 1 97 ? 20.359 0.064 -6.086 1 57.97 97 VAL A O 1
ATOM 761 N N . GLU A 1 98 ? 20.25 2.123 -5.293 1 63.28 98 GLU A N 1
ATOM 762 C CA . GLU A 1 98 ? 19.219 1.739 -4.348 1 63.28 98 GLU A CA 1
ATOM 763 C C . GLU A 1 98 ? 17.828 1.801 -4.996 1 63.28 98 GLU A C 1
ATOM 765 O O . GLU A 1 98 ? 17.281 2.887 -5.199 1 63.28 98 GLU A O 1
ATOM 770 N N . ALA A 1 99 ? 17.516 0.702 -5.625 1 77 99 ALA A N 1
ATOM 771 C CA . ALA A 1 99 ? 16.188 0.56 -6.195 1 77 99 ALA A CA 1
ATOM 772 C C . ALA A 1 99 ? 15.461 -0.649 -5.605 1 77 99 ALA A C 1
ATOM 774 O O . ALA A 1 99 ? 16.031 -1.739 -5.516 1 77 99 ALA A O 1
ATOM 775 N N . SER A 1 100 ? 14.375 -0.319 -4.945 1 86 100 SER A N 1
ATOM 776 C CA . SER A 1 100 ? 13.531 -1.378 -4.391 1 86 100 SER A CA 1
ATOM 777 C C . SER A 1 100 ? 12.062 -1.147 -4.723 1 86 100 SER A C 1
ATOM 779 O O . SER A 1 100 ? 11.648 -0.013 -4.969 1 86 100 SER A O 1
ATOM 781 N N . THR A 1 101 ? 11.375 -2.23 -4.895 1 90.25 101 THR A N 1
ATOM 782 C CA . THR A 1 101 ? 9.93 -2.176 -5.07 1 90.25 101 THR A CA 1
ATOM 783 C C . THR A 1 101 ? 9.219 -2.943 -3.963 1 90.25 101 THR A C 1
ATOM 785 O O . THR A 1 101 ? 9.555 -4.094 -3.68 1 90.25 101 THR A O 1
ATOM 788 N N . LEU A 1 102 ? 8.32 -2.199 -3.34 1 91.75 102 LEU A N 1
ATOM 789 C CA . LEU A 1 102 ? 7.43 -2.861 -2.393 1 91.75 102 LEU A CA 1
ATOM 790 C C . LEU A 1 102 ? 6.16 -3.35 -3.09 1 91.75 102 LEU A C 1
ATOM 792 O O . LEU A 1 102 ? 5.543 -2.607 -3.855 1 91.75 102 LEU A O 1
ATOM 796 N N . ILE A 1 103 ? 5.844 -4.59 -2.844 1 94.25 103 ILE A N 1
ATOM 797 C CA . ILE A 1 103 ? 4.598 -5.156 -3.359 1 94.25 103 ILE A CA 1
ATOM 798 C C . ILE A 1 103 ? 3.709 -5.586 -2.195 1 94.25 103 ILE A C 1
ATOM 800 O O . ILE A 1 103 ? 4.121 -6.387 -1.354 1 94.25 103 ILE A O 1
ATOM 804 N N . THR A 1 104 ? 2.566 -5.043 -2.117 1 94.06 104 THR A N 1
ATOM 805 C CA . THR A 1 104 ? 1.589 -5.418 -1.102 1 94.06 104 THR A CA 1
ATOM 806 C C . THR A 1 104 ? 0.353 -6.039 -1.744 1 94.06 104 THR A C 1
ATOM 808 O O . THR A 1 104 ? -0.182 -5.508 -2.719 1 94.06 104 THR A O 1
ATOM 811 N N . ILE A 1 105 ? -0.039 -7.133 -1.216 1 95.06 105 ILE A N 1
ATOM 812 C CA . ILE A 1 105 ? -1.24 -7.828 -1.666 1 95.06 105 ILE A CA 1
ATOM 813 C C . ILE A 1 105 ? -2.281 -7.832 -0.549 1 95.06 105 ILE A C 1
ATOM 815 O O . ILE A 1 105 ? -1.98 -8.203 0.588 1 95.06 105 ILE A O 1
ATOM 819 N N . TYR A 1 106 ? -3.463 -7.371 -0.913 1 92.81 106 TYR A N 1
ATOM 820 C CA . TYR A 1 106 ? -4.621 -7.512 -0.039 1 92.81 106 TYR A CA 1
ATOM 821 C C . TYR A 1 106 ? -5.621 -8.508 -0.613 1 92.81 106 TYR A C 1
ATOM 823 O O . TYR A 1 106 ? -5.875 -8.516 -1.82 1 92.81 106 TYR A O 1
ATOM 831 N N . TRP A 1 107 ? -6.148 -9.32 0.303 1 91.94 107 TRP A N 1
ATOM 832 C CA . TRP A 1 107 ? -7.297 -10.133 -0.08 1 91.94 107 TRP A CA 1
ATOM 833 C C . TRP A 1 107 ? -8.469 -9.906 0.871 1 91.94 107 TRP A C 1
ATOM 835 O O . TRP A 1 107 ? -8.273 -9.75 2.078 1 91.94 107 TRP A O 1
ATOM 845 N N . ILE A 1 108 ? -9.555 -9.789 0.28 1 87.88 108 ILE A N 1
ATOM 846 C CA . ILE A 1 108 ? -10.789 -9.562 1.024 1 87.88 108 ILE A CA 1
ATOM 847 C C . ILE A 1 108 ? -11.82 -10.633 0.66 1 87.88 108 ILE A C 1
ATOM 849 O O . ILE A 1 108 ? -12.18 -10.773 -0.51 1 87.88 108 ILE A O 1
ATOM 853 N N . SER A 1 109 ? -12.289 -11.305 1.698 1 86.81 109 SER A N 1
ATOM 854 C CA . SER A 1 109 ? -13.305 -12.328 1.458 1 86.81 109 SER A CA 1
ATOM 855 C C . SER A 1 109 ? -14.641 -11.695 1.098 1 86.81 109 SER A C 1
ATOM 857 O O . SER A 1 109 ? -15.047 -10.703 1.696 1 86.81 109 SER A O 1
ATOM 859 N N . ILE A 1 110 ? -15.234 -12.188 0.027 1 77.94 110 ILE A N 1
ATOM 860 C CA . ILE A 1 110 ? -16.531 -11.672 -0.413 1 77.94 110 ILE A CA 1
ATOM 861 C C . ILE A 1 110 ? -17.609 -12.727 -0.172 1 77.94 110 ILE A C 1
ATOM 863 O O . ILE A 1 110 ? -17.328 -13.93 -0.197 1 77.94 110 ILE A O 1
ATOM 867 N N . MET B 1 1 ? 3.449 20.078 7.582 1 65.06 1 MET B N 1
ATOM 868 C CA . MET B 1 1 ? 4.031 19.062 6.719 1 65.06 1 MET B CA 1
ATOM 869 C C . MET B 1 1 ? 3.258 18.953 5.406 1 65.06 1 MET B C 1
ATOM 871 O O . MET B 1 1 ? 2.037 18.781 5.41 1 65.06 1 MET B O 1
ATOM 875 N N . PRO B 1 2 ? 4.012 19.203 4.32 1 78.56 2 PRO B N 1
ATOM 876 C CA . PRO B 1 2 ? 3.283 19.219 3.049 1 78.56 2 PRO B CA 1
ATOM 877 C C . PRO B 1 2 ? 2.707 17.844 2.684 1 78.56 2 PRO B C 1
ATOM 879 O O . PRO B 1 2 ? 3.359 16.812 2.9 1 78.56 2 PRO B O 1
ATOM 882 N N . VAL B 1 3 ? 1.396 17.859 2.504 1 81.06 3 VAL B N 1
ATOM 883 C CA . VAL B 1 3 ? 0.693 16.672 2.037 1 81.06 3 VAL B CA 1
ATOM 884 C C . VAL B 1 3 ? 0.519 16.734 0.522 1 81.06 3 VAL B C 1
ATOM 886 O O . VAL B 1 3 ? 0.048 17.75 -0.014 1 81.06 3 VAL B O 1
ATOM 889 N N . GLN B 1 4 ? 1.057 15.719 -0.145 1 84.44 4 GLN B N 1
ATOM 890 C CA . GLN B 1 4 ? 0.954 15.641 -1.598 1 84.44 4 GLN B CA 1
ATOM 891 C C . GLN B 1 4 ? 0.128 14.43 -2.023 1 84.44 4 GLN B C 1
ATOM 893 O O . GLN B 1 4 ? 0.362 13.312 -1.549 1 84.44 4 GLN B O 1
ATOM 898 N N . VAL B 1 5 ? -0.848 14.711 -2.918 1 81.56 5 VAL B N 1
ATOM 899 C CA . VAL B 1 5 ? -1.625 13.602 -3.461 1 81.56 5 VAL B CA 1
ATOM 900 C C . VAL B 1 5 ? -0.845 12.922 -4.586 1 81.56 5 VAL B C 1
ATOM 902 O O . VAL B 1 5 ? -0.428 13.578 -5.543 1 81.56 5 VAL B O 1
ATOM 905 N N . LEU B 1 6 ? -0.64 11.656 -4.449 1 79.38 6 LEU B N 1
ATOM 906 C CA . LEU B 1 6 ? 0.126 10.914 -5.445 1 79.38 6 LEU B CA 1
ATOM 907 C C . LEU B 1 6 ? -0.8 10.211 -6.434 1 79.38 6 LEU B C 1
ATOM 909 O O . LEU B 1 6 ? -0.508 10.148 -7.629 1 79.38 6 LEU B O 1
ATOM 913 N N . ASN B 1 7 ? -1.836 9.57 -5.871 1 76.88 7 ASN B N 1
ATOM 914 C CA . ASN B 1 7 ? -2.773 8.828 -6.707 1 76.88 7 ASN B CA 1
ATOM 915 C C . ASN B 1 7 ? -4.195 8.898 -6.156 1 76.88 7 ASN B C 1
ATOM 917 O O . ASN B 1 7 ? -4.395 8.914 -4.941 1 76.88 7 ASN B O 1
ATOM 921 N N . LYS B 1 8 ? -5.207 9.141 -7.094 1 75.69 8 LYS B N 1
ATOM 922 C CA . LYS B 1 8 ? -6.625 9.109 -6.746 1 75.69 8 LYS B CA 1
ATOM 923 C C . LYS B 1 8 ? -7.43 8.336 -7.793 1 75.69 8 LYS B C 1
ATOM 925 O O . LYS B 1 8 ? -7.281 8.57 -8.992 1 75.69 8 LYS B O 1
ATOM 930 N N . SER B 1 9 ? -8.211 7.336 -7.16 1 77 9 SER B N 1
ATOM 931 C CA . SER B 1 9 ? -9.094 6.621 -8.078 1 77 9 SER B CA 1
ATOM 932 C C . SER B 1 9 ? -10.07 7.578 -8.758 1 77 9 SER B C 1
ATOM 934 O O . SER B 1 9 ? -10.383 8.641 -8.219 1 77 9 SER B O 1
ATOM 936 N N . GLN B 1 10 ? -10.383 7.285 -9.945 1 69.56 10 GLN B N 1
ATOM 937 C CA . GLN B 1 10 ? -11.305 8.094 -10.727 1 69.56 10 GLN B CA 1
ATOM 938 C C . GLN B 1 10 ? -12.742 7.895 -10.258 1 69.56 10 GLN B C 1
ATOM 940 O O . GLN B 1 10 ? -13.672 8.484 -10.82 1 69.56 10 GLN B O 1
ATOM 945 N N . ASN B 1 11 ? -12.93 7.348 -9.109 1 66.44 11 ASN B N 1
ATOM 946 C CA . ASN B 1 11 ? -14.297 6.98 -8.781 1 66.44 11 ASN B CA 1
ATOM 947 C C . ASN B 1 11 ? -15.062 8.148 -8.164 1 66.44 11 ASN B C 1
ATOM 949 O O . ASN B 1 11 ? -14.492 8.922 -7.383 1 66.44 11 ASN B O 1
ATOM 953 N N . LEU B 1 12 ? -16.266 8.477 -8.758 1 64.75 12 LEU B N 1
ATOM 954 C CA . LEU B 1 12 ? -17.172 9.555 -8.391 1 64.75 12 LEU B CA 1
ATOM 955 C C . LEU B 1 12 ? -17.844 9.258 -7.055 1 64.75 12 LEU B C 1
ATOM 957 O O . LEU B 1 12 ? -18.422 10.156 -6.434 1 64.75 12 LEU B O 1
ATOM 961 N N . GLU B 1 13 ? -17.656 8 -6.531 1 79.75 13 GLU B N 1
ATOM 962 C CA . GLU B 1 13 ? -18.453 7.664 -5.359 1 79.75 13 GLU B CA 1
ATOM 963 C C . GLU B 1 13 ? -17.578 7.41 -4.141 1 79.75 13 GLU B C 1
ATOM 965 O O . GLU B 1 13 ? -17.906 6.559 -3.305 1 79.75 13 GLU B O 1
ATOM 970 N N . ALA B 1 14 ? -16.516 8.102 -3.992 1 85.25 14 ALA B N 1
ATOM 971 C CA . ALA B 1 14 ? -15.695 7.941 -2.799 1 85.25 14 ALA B CA 1
ATOM 972 C C . ALA B 1 14 ? -16.453 8.375 -1.546 1 85.25 14 ALA B C 1
ATOM 974 O O . ALA B 1 14 ? -17.188 9.367 -1.568 1 85.25 14 ALA B O 1
ATOM 975 N N . PRO B 1 15 ? -16.297 7.641 -0.497 1 91.19 15 PRO B N 1
ATOM 976 C CA . PRO B 1 15 ? -17.031 7.961 0.735 1 91.19 15 PRO B CA 1
ATOM 977 C C . PRO B 1 15 ? -16.422 9.141 1.491 1 91.19 15 PRO B C 1
ATOM 979 O O . PRO B 1 15 ? -16.859 9.461 2.6 1 91.19 15 PRO B O 1
ATOM 982 N N . PHE B 1 16 ? -15.43 9.82 0.961 1 92.12 16 PHE B N 1
ATOM 983 C CA . PHE B 1 16 ? -14.805 10.984 1.58 1 92.12 16 PHE B CA 1
ATOM 984 C C . PHE B 1 16 ? -14.258 11.938 0.521 1 92.12 16 PHE B C 1
ATOM 986 O O . PHE B 1 16 ? -14.102 11.555 -0.64 1 92.12 16 PHE B O 1
ATOM 993 N N . THR B 1 17 ? -13.992 13.133 0.943 1 90.69 17 THR B N 1
ATOM 994 C CA . THR B 1 17 ? -13.398 14.109 0.04 1 90.69 17 THR B CA 1
ATOM 995 C C . THR B 1 17 ? -11.891 14.195 0.258 1 90.69 17 THR B C 1
ATOM 997 O O . THR B 1 17 ? -11.391 13.805 1.312 1 90.69 17 THR B O 1
ATOM 1000 N N . GLN B 1 18 ? -11.219 14.68 -0.758 1 90.12 18 GLN B N 1
ATOM 1001 C CA . GLN B 1 18 ? -9.781 14.906 -0.63 1 90.12 18 GLN B CA 1
ATOM 1002 C C . GLN B 1 18 ? -9.477 15.867 0.512 1 90.12 18 GLN B C 1
ATOM 1004 O O . GLN B 1 18 ? -8.539 15.656 1.279 1 90.12 18 GLN B O 1
ATOM 1009 N N . ASP B 1 19 ? -10.242 16.984 0.63 1 91.88 19 ASP B N 1
ATOM 1010 C CA . ASP B 1 19 ? -10.023 17.969 1.675 1 91.88 19 ASP B CA 1
ATOM 1011 C C . ASP B 1 19 ? -10.164 17.359 3.062 1 91.88 19 ASP B C 1
ATOM 1013 O O . ASP B 1 19 ? -9.383 17.672 3.967 1 91.88 19 ASP B O 1
ATOM 1017 N N . PHE B 1 20 ? -11.133 16.516 3.156 1 94.19 20 PHE B N 1
ATOM 1018 C CA . PHE B 1 20 ? -11.367 15.859 4.438 1 94.19 20 PHE B CA 1
ATOM 1019 C C . PHE B 1 20 ? -10.141 15.055 4.867 1 94.19 20 PHE B C 1
ATOM 1021 O O . PHE B 1 20 ? -9.664 15.195 5.992 1 94.19 20 PHE B O 1
ATOM 1028 N N . ILE B 1 21 ? -9.609 14.242 3.957 1 93.94 21 ILE B N 1
ATOM 1029 C CA . ILE B 1 21 ? -8.508 13.352 4.285 1 93.94 21 ILE B CA 1
ATOM 1030 C C . ILE B 1 21 ? -7.234 14.156 4.508 1 93.94 21 ILE B C 1
ATOM 1032 O O . ILE B 1 21 ? -6.473 13.891 5.438 1 93.94 21 ILE B O 1
ATOM 1036 N N . SER B 1 22 ? -6.984 15.164 3.668 1 92.25 22 SER B N 1
ATOM 1037 C CA . SER B 1 22 ? -5.789 15.984 3.811 1 92.25 22 SER B CA 1
ATOM 1038 C C . SER B 1 22 ? -5.777 16.719 5.152 1 92.25 22 SER B C 1
ATOM 1040 O O . SER B 1 22 ? -4.746 16.766 5.824 1 92.25 22 SER B O 1
ATOM 1042 N N . ASP B 1 23 ? -6.902 17.219 5.527 1 94.38 23 ASP B N 1
ATOM 1043 C CA . ASP B 1 23 ? -7.02 17.922 6.805 1 94.38 23 ASP B CA 1
ATOM 1044 C C . ASP B 1 23 ? -6.77 16.953 7.973 1 94.38 23 ASP B C 1
ATOM 1046 O O . ASP B 1 23 ? -6.066 17.312 8.922 1 94.38 23 ASP B O 1
ATOM 1050 N N . LEU B 1 24 ? -7.41 15.828 7.859 1 94.94 24 LEU B N 1
ATOM 1051 C CA . LEU B 1 24 ? -7.273 14.82 8.898 1 94.94 24 LEU B CA 1
ATOM 1052 C C . LEU B 1 24 ? -5.812 14.43 9.094 1 94.94 24 LEU B C 1
ATOM 1054 O O . LEU B 1 24 ? -5.32 14.391 10.227 1 94.94 24 LEU B O 1
ATOM 1058 N N . VAL B 1 25 ? -5.102 14.156 8.039 1 93.75 25 VAL B N 1
ATOM 1059 C CA . VAL B 1 25 ? -3.707 13.727 8.086 1 93.75 25 VAL B CA 1
ATOM 1060 C C . VAL B 1 25 ? -2.838 14.867 8.617 1 93.75 25 VAL B C 1
ATOM 1062 O O . VAL B 1 25 ? -1.951 14.633 9.445 1 93.75 25 VAL B O 1
ATOM 1065 N N . GLU B 1 26 ? -3.141 16.078 8.18 1 91.06 26 GLU B N 1
ATOM 1066 C CA . GLU B 1 26 ? -2.367 17.219 8.625 1 91.06 26 GLU B CA 1
ATOM 1067 C C . GLU B 1 26 ? -2.539 17.453 10.125 1 91.06 26 GLU B C 1
ATOM 1069 O O . GLU B 1 26 ? -1.572 17.766 10.828 1 91.06 26 GLU B O 1
ATOM 1074 N N . GLN B 1 27 ? -3.684 17.266 10.609 1 93.25 27 GLN B N 1
ATOM 1075 C CA . GLN B 1 27 ? -3.994 17.484 12.016 1 93.25 27 GLN B CA 1
ATOM 1076 C C . GLN B 1 27 ? -3.277 16.469 12.898 1 93.25 27 GLN B C 1
ATOM 1078 O O . GLN B 1 27 ? -2.977 16.75 14.062 1 93.25 27 GLN B O 1
ATOM 1083 N N . HIS B 1 28 ? -2.992 15.352 12.352 1 91.75 28 HIS B N 1
ATOM 1084 C CA . HIS B 1 28 ? -2.412 14.281 13.148 1 91.75 28 HIS B CA 1
ATOM 1085 C C . HIS B 1 28 ? -1.028 13.898 12.641 1 91.75 28 HIS B C 1
ATOM 1087 O O . HIS B 1 28 ? -0.548 12.789 12.906 1 91.75 28 HIS B O 1
ATOM 1093 N N . ALA B 1 29 ? -0.386 14.742 11.93 1 83.75 29 ALA B N 1
ATOM 1094 C CA . ALA B 1 29 ? 0.868 14.453 11.242 1 83.75 29 ALA B CA 1
ATOM 1095 C C . ALA B 1 29 ? 1.996 14.203 12.234 1 83.75 29 ALA B C 1
ATOM 1097 O O . ALA B 1 29 ? 3.037 13.648 11.875 1 83.75 29 ALA B O 1
ATOM 1098 N N . ASN B 1 30 ? 1.823 14.531 13.492 1 86.06 30 ASN B N 1
ATOM 1099 C CA . ASN B 1 30 ? 2.877 14.383 14.492 1 86.06 30 ASN B CA 1
ATOM 1100 C C . ASN B 1 30 ? 2.834 13.008 15.148 1 86.06 30 ASN B C 1
ATOM 1102 O O . ASN B 1 30 ? 3.727 12.656 15.922 1 86.06 30 ASN B O 1
ATOM 1106 N N . LEU B 1 31 ? 1.873 12.242 14.805 1 88.31 31 LEU B N 1
ATOM 1107 C CA . LEU B 1 31 ? 1.748 10.891 15.336 1 88.31 31 LEU B CA 1
ATOM 1108 C C . LEU B 1 31 ? 2.688 9.93 14.617 1 88.31 31 LEU B C 1
ATOM 1110 O O . LEU B 1 31 ? 3.211 10.25 13.547 1 88.31 31 LEU B O 1
ATOM 1114 N N . THR B 1 32 ? 2.887 8.797 15.352 1 88.38 32 THR B N 1
ATOM 1115 C CA . THR B 1 32 ? 3.553 7.711 14.641 1 88.38 32 THR B CA 1
ATOM 1116 C C . THR B 1 32 ? 2.713 7.246 13.453 1 88.38 32 THR B C 1
ATOM 1118 O O . THR B 1 32 ? 1.504 7.488 13.406 1 88.38 32 THR B O 1
ATOM 1121 N N . SER B 1 33 ? 3.363 6.625 12.469 1 88.06 33 SER B N 1
ATOM 1122 C CA . SER B 1 33 ? 2.643 6.125 11.297 1 88.06 33 SER B CA 1
ATOM 1123 C C . SER B 1 33 ? 1.486 5.223 11.711 1 88.06 33 SER B C 1
ATOM 1125 O O . SER B 1 33 ? 0.385 5.328 11.164 1 88.06 33 SER B O 1
ATOM 1127 N N . LYS B 1 34 ? 1.723 4.398 12.695 1 89.69 34 LYS B N 1
ATOM 1128 C CA . LYS B 1 34 ? 0.706 3.455 13.148 1 89.69 34 LYS B CA 1
ATOM 1129 C C . LYS B 1 34 ? -0.479 4.18 13.773 1 89.69 34 LYS B C 1
ATOM 1131 O O . LYS B 1 34 ? -1.634 3.877 13.469 1 89.69 34 LYS B O 1
ATOM 1136 N N . ASN B 1 35 ? -0.205 5.09 14.594 1 93.75 35 ASN B N 1
ATOM 1137 C CA . ASN B 1 35 ? -1.272 5.836 15.25 1 93.75 35 ASN B CA 1
ATOM 1138 C C . ASN B 1 35 ? -2.025 6.723 14.266 1 93.75 35 ASN B C 1
ATOM 1140 O O . ASN B 1 35 ? -3.242 6.887 14.375 1 93.75 35 ASN B O 1
ATOM 1144 N N . LEU B 1 36 ? -1.24 7.27 13.383 1 93.75 36 LEU B N 1
ATOM 1145 C CA . LEU B 1 36 ? -1.856 8.109 12.359 1 93.75 36 LEU B CA 1
ATOM 1146 C C . LEU B 1 36 ? -2.871 7.32 11.547 1 93.75 36 LEU B C 1
ATOM 1148 O O . LEU B 1 36 ? -4.02 7.742 11.391 1 93.75 36 LEU B O 1
ATOM 1152 N N . ILE B 1 37 ? -2.475 6.184 11.07 1 95.31 37 ILE B N 1
ATOM 1153 C CA . ILE B 1 37 ? -3.375 5.449 10.188 1 95.31 37 ILE B CA 1
ATOM 1154 C C . ILE B 1 37 ? -4.523 4.855 11 1 95.31 37 ILE B C 1
ATOM 1156 O O . ILE B 1 37 ? -5.629 4.676 10.484 1 95.31 37 ILE B O 1
ATOM 1160 N N . THR B 1 38 ? -4.363 4.59 12.281 1 95 38 THR B N 1
ATOM 1161 C CA . THR B 1 38 ? -5.461 4.156 13.148 1 95 38 THR B CA 1
ATOM 1162 C C . THR B 1 38 ? -6.516 5.25 13.266 1 95 38 THR B C 1
ATOM 1164 O O . THR B 1 38 ? -7.711 4.984 13.125 1 95 38 THR B O 1
ATOM 1167 N N . LYS B 1 39 ? -6.031 6.418 13.438 1 95.31 39 LYS B N 1
ATOM 1168 C CA . LYS B 1 39 ? -6.941 7.555 13.516 1 95.31 39 LYS B CA 1
ATOM 1169 C C . LYS B 1 39 ? -7.707 7.738 12.211 1 95.31 39 LYS B C 1
ATOM 1171 O O . LYS B 1 39 ? -8.914 7.992 12.219 1 95.31 39 LYS B O 1
ATOM 1176 N N . VAL B 1 40 ? -6.996 7.652 11.125 1 95.75 40 VAL B N 1
ATOM 1177 C CA . VAL B 1 40 ? -7.609 7.801 9.812 1 95.75 40 VAL B CA 1
ATOM 1178 C C . VAL B 1 40 ? -8.672 6.723 9.617 1 95.75 40 VAL B C 1
ATOM 1180 O O . VAL B 1 40 ? -9.805 7.02 9.227 1 95.75 40 VAL B O 1
ATOM 1183 N N . ALA B 1 41 ? -8.336 5.5 9.977 1 94.38 41 ALA B N 1
ATOM 1184 C CA . ALA B 1 41 ? -9.266 4.383 9.797 1 94.38 41 ALA B CA 1
ATOM 1185 C C . ALA B 1 41 ? -10.516 4.57 10.648 1 94.38 41 ALA B C 1
ATOM 1187 O O . ALA B 1 41 ? -11.633 4.328 10.188 1 94.38 41 ALA B O 1
ATOM 1188 N N . GLU B 1 42 ? -10.328 4.965 11.789 1 94.38 42 GLU B N 1
ATOM 1189 C CA . GLU B 1 42 ? -11.453 5.188 12.695 1 94.38 42 GLU B CA 1
ATOM 1190 C C . GLU B 1 42 ? -12.367 6.289 12.18 1 94.38 42 GLU B C 1
ATOM 1192 O O . GLU B 1 42 ? -13.594 6.168 12.25 1 94.38 42 GLU B O 1
ATOM 1197 N N . SER B 1 43 ? -11.805 7.328 11.711 1 95.56 43 SER B N 1
ATOM 1198 C CA . SER B 1 43 ? -12.586 8.43 11.172 1 95.56 43 SER B CA 1
ATOM 1199 C C . SER B 1 43 ? -13.383 7.996 9.945 1 95.56 43 SER B C 1
ATOM 1201 O O . SER B 1 43 ? -14.531 8.398 9.766 1 95.56 43 SER B O 1
ATOM 1203 N N . LEU B 1 44 ? -12.805 7.168 9.094 1 94 44 LEU B N 1
ATOM 1204 C CA . LEU B 1 44 ? -13.453 6.688 7.883 1 94 44 LEU B CA 1
ATOM 1205 C C . LEU B 1 44 ? -14.602 5.746 8.219 1 94 44 LEU B C 1
ATOM 1207 O O . LEU B 1 44 ? -15.648 5.77 7.566 1 94 44 LEU B O 1
ATOM 1211 N N . LYS B 1 45 ? -14.383 4.969 9.219 1 91.81 45 LYS B N 1
ATOM 1212 C CA . LYS B 1 45 ? -15.445 4.066 9.656 1 91.81 45 LYS B CA 1
ATOM 1213 C C . LYS B 1 45 ? -16.688 4.844 10.07 1 91.81 45 LYS B C 1
ATOM 1215 O O . LYS B 1 45 ? -17.812 4.406 9.82 1 91.81 45 LYS B O 1
ATOM 1220 N N . GLU B 1 46 ? -16.422 5.902 10.688 1 93.25 46 GLU B N 1
ATOM 1221 C CA . GLU B 1 46 ? -17.531 6.746 11.125 1 93.25 46 GLU B CA 1
ATOM 1222 C C . GLU B 1 46 ? -18.219 7.426 9.945 1 93.25 46 GLU B C 1
ATOM 1224 O O . GLU B 1 46 ? -19.406 7.754 10.008 1 93.25 46 GLU B O 1
ATOM 1229 N N . LYS B 1 47 ? -17.5 7.566 8.852 1 90.62 47 LYS B N 1
ATOM 1230 C CA . LYS B 1 47 ? -18.016 8.273 7.684 1 90.62 47 LYS B CA 1
ATOM 1231 C C . LYS B 1 47 ? -18.906 7.367 6.848 1 90.62 47 L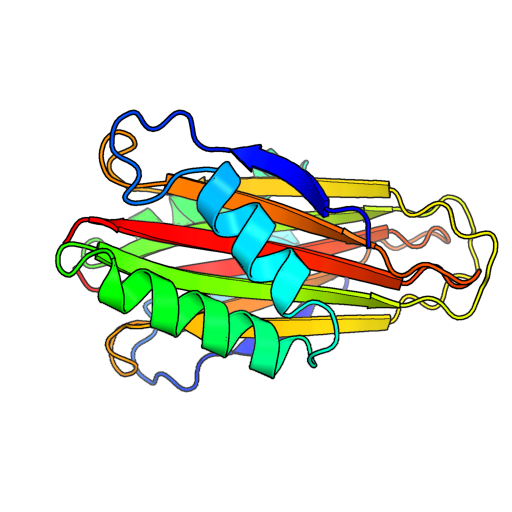YS B C 1
ATOM 1233 O O . LYS B 1 47 ? -19.844 7.84 6.191 1 90.62 47 LYS B O 1
ATOM 1238 N N . SER B 1 48 ? -18.625 6.055 6.836 1 88.5 48 SER B N 1
ATOM 1239 C CA . SER B 1 48 ? -19.406 5.172 5.977 1 88.5 48 SER B CA 1
ATOM 1240 C C . SER B 1 48 ? -19.469 3.758 6.547 1 88.5 48 SER B C 1
ATOM 1242 O O . SER B 1 48 ? -18.438 3.105 6.715 1 88.5 48 SER B O 1
ATOM 1244 N N . SER B 1 49 ? -20.625 3.248 6.703 1 86.25 49 SER B N 1
ATOM 1245 C CA . SER B 1 49 ? -20.812 1.865 7.129 1 86.25 49 SER B CA 1
ATOM 1246 C C . SER B 1 49 ? -20.969 0.933 5.93 1 86.25 49 SER B C 1
ATOM 1248 O O . SER B 1 49 ? -21.016 -0.289 6.09 1 86.25 49 SER B O 1
ATOM 1250 N N . LYS B 1 50 ? -21 1.458 4.793 1 87.62 50 LYS B N 1
ATOM 1251 C CA . LYS B 1 50 ? -21.219 0.682 3.576 1 87.62 50 LYS B CA 1
ATOM 1252 C C . LYS B 1 50 ? -19.891 0.293 2.926 1 87.62 50 LYS B C 1
ATOM 1254 O O . LYS B 1 50 ? -19.875 -0.323 1.857 1 87.62 50 LYS B O 1
ATOM 1259 N N . HIS B 1 51 ? -18.812 0.68 3.627 1 88.44 51 HIS B N 1
ATOM 1260 C CA . HIS B 1 51 ? -17.5 0.409 3.043 1 88.44 51 HIS B CA 1
ATOM 1261 C C . HIS B 1 51 ? -16.562 -0.255 4.055 1 88.44 51 HIS B C 1
ATOM 1263 O O . HIS B 1 51 ? -16.656 0.013 5.254 1 88.44 51 HIS B O 1
ATOM 1269 N N . LYS B 1 52 ? -15.766 -1.138 3.525 1 87.19 52 LYS B N 1
ATOM 1270 C CA . LYS B 1 52 ? -14.555 -1.556 4.23 1 87.19 52 LYS B CA 1
ATOM 1271 C C . LYS B 1 52 ? -13.375 -0.662 3.873 1 87.19 52 LYS B C 1
ATOM 1273 O O . LYS B 1 52 ? -13.242 -0.234 2.725 1 87.19 52 LYS B O 1
ATOM 1278 N N . PHE B 1 53 ? -12.617 -0.404 4.883 1 92.06 53 PHE B N 1
ATOM 1279 C CA . PHE B 1 53 ? -11.477 0.475 4.652 1 92.06 53 PHE B CA 1
ATOM 1280 C C . PHE B 1 53 ? -10.164 -0.235 4.988 1 92.06 53 PHE B C 1
ATOM 1282 O O . PHE B 1 53 ? -10.094 -0.981 5.965 1 92.06 53 PHE B O 1
ATOM 1289 N N . ILE B 1 54 ? -9.164 0.003 4.16 1 93.06 54 ILE B N 1
ATOM 1290 C CA . ILE B 1 54 ? -7.77 -0.344 4.43 1 93.06 54 ILE B CA 1
ATOM 1291 C C . ILE B 1 54 ? -6.902 0.909 4.352 1 93.06 54 ILE B C 1
ATOM 1293 O O . ILE B 1 54 ? -6.98 1.666 3.383 1 93.06 54 ILE B O 1
ATOM 1297 N N . VAL B 1 55 ? -6.16 1.128 5.406 1 94.56 55 VAL B N 1
ATOM 1298 C CA . VAL B 1 55 ? -5.23 2.25 5.414 1 94.56 55 VAL B CA 1
ATOM 1299 C C . VAL B 1 55 ? -3.807 1.741 5.633 1 94.56 55 VAL B C 1
ATOM 1301 O O . VAL B 1 55 ? -3.533 1.052 6.617 1 94.56 55 VAL B O 1
ATOM 1304 N N . GLN B 1 56 ? -2.943 2.045 4.73 1 92.75 56 GLN B N 1
ATOM 1305 C CA . GLN B 1 56 ? -1.551 1.618 4.797 1 92.75 56 GLN B CA 1
ATOM 1306 C C . GLN B 1 56 ? -0.61 2.818 4.867 1 92.75 56 GLN B C 1
ATOM 1308 O O . GLN B 1 56 ? -0.818 3.818 4.18 1 92.75 56 GLN B O 1
ATOM 1313 N N . ALA B 1 57 ? 0.386 2.688 5.699 1 92.69 57 ALA B N 1
ATOM 1314 C CA . ALA B 1 57 ? 1.441 3.693 5.777 1 92.69 57 ALA B CA 1
ATOM 1315 C C . ALA B 1 57 ? 2.805 3.084 5.461 1 92.69 57 ALA B C 1
ATOM 1317 O O . ALA B 1 57 ? 3.131 1.996 5.941 1 92.69 57 ALA B O 1
ATOM 1318 N N . THR B 1 58 ? 3.529 3.66 4.633 1 89.81 58 THR B N 1
ATOM 1319 C CA . THR B 1 58 ? 4.918 3.314 4.348 1 89.81 58 THR B CA 1
ATOM 1320 C C . THR B 1 58 ? 5.844 4.484 4.672 1 89.81 58 THR B C 1
ATOM 1322 O O . THR B 1 58 ? 5.848 5.492 3.963 1 89.81 58 THR B O 1
ATOM 1325 N N . ALA B 1 59 ? 6.59 4.297 5.727 1 88.69 59 ALA B N 1
ATOM 1326 C CA . ALA B 1 59 ? 7.547 5.324 6.137 1 88.69 59 ALA B CA 1
ATOM 1327 C C . ALA B 1 59 ? 8.906 5.098 5.48 1 88.69 59 ALA B C 1
ATOM 1329 O O . ALA B 1 59 ? 9.43 3.982 5.496 1 88.69 59 ALA B O 1
ATOM 1330 N N . LEU B 1 60 ? 9.406 6.145 4.891 1 85.44 60 LEU B N 1
ATOM 1331 C CA . LEU B 1 60 ? 10.719 6.152 4.238 1 85.44 60 LEU B CA 1
ATOM 1332 C C . LEU B 1 60 ? 11.672 7.102 4.953 1 85.44 60 LEU B C 1
ATOM 1334 O O . LEU B 1 60 ? 11.367 8.281 5.125 1 85.44 60 LEU B O 1
ATOM 1338 N N . HIS B 1 61 ? 12.758 6.469 5.41 1 80.81 61 HIS B N 1
ATOM 1339 C CA . HIS B 1 61 ? 13.727 7.289 6.125 1 80.81 61 HIS B CA 1
ATOM 1340 C C . HIS B 1 61 ? 15.141 7.039 5.621 1 80.81 61 HIS B C 1
ATOM 1342 O O . HIS B 1 61 ? 15.523 5.891 5.383 1 80.81 61 HIS B O 1
ATOM 1348 N N . SER B 1 62 ? 15.797 8.148 5.312 1 74.5 62 SER B N 1
ATOM 1349 C CA . SER B 1 62 ? 17.219 8.039 5.023 1 74.5 62 SER B CA 1
ATOM 1350 C C . SER B 1 62 ? 18.031 9.023 5.859 1 74.5 62 SER B C 1
ATOM 1352 O O . SER B 1 62 ? 17.625 10.164 6.055 1 74.5 62 SER B O 1
ATOM 1354 N N . ASP B 1 63 ? 19.125 8.539 6.445 1 68.75 63 ASP B N 1
ATOM 1355 C CA . ASP B 1 63 ? 20.016 9.391 7.23 1 68.75 63 ASP B CA 1
ATOM 1356 C C . ASP B 1 63 ? 20.797 10.344 6.328 1 68.75 63 ASP B C 1
ATOM 1358 O O . ASP B 1 63 ? 21.375 11.32 6.805 1 68.75 63 ASP B O 1
ATOM 1362 N N . ASP B 1 64 ? 20.766 10.102 5.07 1 62.72 64 ASP B N 1
ATOM 1363 C CA . ASP B 1 64 ? 21.578 10.93 4.176 1 62.72 64 ASP B CA 1
ATOM 1364 C C . ASP B 1 64 ? 20.75 12.086 3.609 1 62.72 64 ASP B C 1
ATOM 1366 O O . ASP B 1 64 ? 19.562 11.914 3.291 1 62.72 64 ASP B O 1
ATOM 1370 N N . THR B 1 65 ? 20.938 13.43 3.844 1 58.5 65 THR B N 1
ATOM 1371 C CA . THR B 1 65 ? 20.281 14.695 3.562 1 58.5 65 THR B CA 1
ATOM 1372 C C . THR B 1 65 ? 20 14.844 2.068 1 58.5 65 THR B C 1
ATOM 1374 O O . THR B 1 65 ? 19.094 15.578 1.67 1 58.5 65 THR B O 1
ATOM 1377 N N . SER B 1 66 ? 20.828 14.391 1.219 1 56.97 66 SER B N 1
ATOM 1378 C CA . SER B 1 66 ? 20.719 14.844 -0.163 1 56.97 66 SER B CA 1
ATOM 1379 C C . SER B 1 66 ? 19.938 13.836 -1.005 1 56.97 66 SER B C 1
ATOM 1381 O O . SER B 1 66 ? 20.281 13.586 -2.16 1 56.97 66 SER B O 1
ATOM 1383 N N . PHE B 1 67 ? 18.938 13.273 -0.277 1 55.72 67 PHE B N 1
ATOM 1384 C CA . PHE B 1 67 ? 18.531 12.125 -1.077 1 55.72 67 PHE B CA 1
ATOM 1385 C C . PHE B 1 67 ? 17.219 12.414 -1.808 1 55.72 67 PHE B C 1
ATOM 1387 O O . PHE B 1 67 ? 16.281 12.938 -1.216 1 55.72 67 PHE B O 1
ATOM 1394 N N . ASP B 1 68 ? 17.516 12.5 -3.225 1 69.19 68 ASP B N 1
ATOM 1395 C CA . ASP B 1 68 ? 16.344 12.594 -4.086 1 69.19 68 ASP B CA 1
ATOM 1396 C C . ASP B 1 68 ? 15.703 11.219 -4.277 1 69.19 68 ASP B C 1
ATOM 1398 O O . ASP B 1 68 ? 16.266 10.352 -4.953 1 69.19 68 ASP B O 1
ATOM 1402 N N . LEU B 1 69 ? 14.75 10.875 -3.422 1 77.75 69 LEU B N 1
ATOM 1403 C CA . LEU B 1 69 ? 14.031 9.609 -3.549 1 77.75 69 LEU B CA 1
ATOM 1404 C C . LEU B 1 69 ? 12.844 9.75 -4.492 1 77.75 69 LEU B C 1
ATOM 1406 O O . LEU B 1 69 ? 11.977 10.594 -4.277 1 77.75 69 LEU B O 1
ATOM 1410 N N . LYS B 1 70 ? 13.102 9.07 -5.566 1 80.62 70 LYS B N 1
ATOM 1411 C CA . LYS B 1 70 ? 11.977 8.984 -6.496 1 80.62 70 LYS B CA 1
ATOM 1412 C C . LYS B 1 70 ? 11.031 7.855 -6.105 1 80.62 70 LYS B C 1
ATOM 1414 O O . LYS B 1 70 ? 11.461 6.723 -5.875 1 80.62 70 LYS B O 1
ATOM 1419 N N . ILE B 1 71 ? 9.773 8.203 -5.992 1 84.25 71 ILE B N 1
ATOM 1420 C CA . ILE B 1 71 ? 8.758 7.242 -5.578 1 84.25 71 ILE B CA 1
ATOM 1421 C C . ILE B 1 71 ? 7.703 7.105 -6.676 1 84.25 71 ILE B C 1
ATOM 1423 O O . ILE B 1 71 ? 7.223 8.109 -7.211 1 84.25 71 ILE B O 1
ATOM 1427 N N . GLN B 1 72 ? 7.398 5.922 -7.09 1 86.88 72 GLN B N 1
ATOM 1428 C CA . GLN B 1 72 ? 6.301 5.617 -8 1 86.88 72 GLN B CA 1
ATOM 1429 C C . GLN B 1 72 ? 5.379 4.551 -7.414 1 86.88 72 GLN B C 1
ATOM 1431 O O . GLN B 1 72 ? 5.848 3.535 -6.895 1 86.88 72 GLN B O 1
ATOM 1436 N N . SER B 1 73 ? 4.109 4.754 -7.395 1 86.94 73 SER B N 1
ATOM 1437 C CA . SER B 1 73 ? 3.141 3.807 -6.852 1 86.94 73 SER B CA 1
ATOM 1438 C C . SER B 1 73 ? 2.066 3.463 -7.875 1 86.94 73 SER B C 1
ATOM 1440 O O . SER B 1 73 ? 1.584 4.34 -8.594 1 86.94 73 SER B O 1
ATOM 1442 N N . ASP B 1 74 ? 1.822 2.217 -7.984 1 88.31 74 ASP B N 1
ATOM 1443 C CA . ASP B 1 74 ? 0.776 1.684 -8.852 1 88.31 74 ASP B CA 1
ATOM 1444 C C . ASP B 1 74 ? -0.073 0.648 -8.117 1 88.31 74 ASP B C 1
ATOM 1446 O O . ASP B 1 74 ? 0.337 0.125 -7.078 1 88.31 74 ASP B O 1
ATOM 1450 N N . PHE B 1 75 ? -1.242 0.404 -8.594 1 88.38 75 PHE B N 1
ATOM 1451 C CA . PHE B 1 75 ? -2.068 -0.652 -8.023 1 88.38 75 PHE B CA 1
ATOM 1452 C C . PHE B 1 75 ? -2.977 -1.265 -9.078 1 88.38 75 PHE B C 1
ATOM 1454 O O . PHE B 1 75 ? -3.256 -0.639 -10.102 1 88.38 75 PHE B O 1
ATOM 1461 N N . VAL B 1 76 ? -3.328 -2.43 -8.844 1 90.19 76 VAL B N 1
ATOM 1462 C CA . VAL B 1 76 ? -4.348 -3.168 -9.578 1 90.19 76 VAL B CA 1
ATOM 1463 C C . VAL B 1 76 ? -5.359 -3.764 -8.602 1 90.19 76 VAL B C 1
ATOM 1465 O O . VAL B 1 76 ? -4.984 -4.281 -7.551 1 90.19 76 VAL B O 1
ATOM 1468 N N . ALA B 1 77 ? -6.535 -3.484 -8.836 1 89.94 77 ALA B N 1
ATOM 1469 C CA . ALA B 1 77 ? -7.582 -4.043 -7.988 1 89.94 77 ALA B CA 1
ATOM 1470 C C . ALA B 1 77 ? -8.648 -4.742 -8.82 1 89.94 77 ALA B C 1
ATOM 1472 O O . ALA B 1 77 ? -9.07 -4.227 -9.867 1 89.94 77 ALA B O 1
ATOM 1473 N N . LEU B 1 78 ? -8.953 -5.875 -8.492 1 84.94 78 LEU B N 1
ATOM 1474 C CA . LEU B 1 78 ? -10.062 -6.609 -9.094 1 84.94 78 LEU B CA 1
ATOM 1475 C C . LEU B 1 78 ? -11.367 -6.344 -8.336 1 84.94 78 LEU B C 1
ATOM 1477 O O . LEU B 1 78 ? -11.805 -7.176 -7.539 1 84.94 78 LEU B O 1
ATOM 1481 N N . TRP B 1 79 ? -11.938 -5.125 -8.469 1 80.62 79 TRP B N 1
ATOM 1482 C CA . TRP B 1 79 ? -13.117 -4.625 -7.758 1 80.62 79 TRP B CA 1
ATOM 1483 C C . TRP B 1 79 ? -14 -3.803 -8.688 1 80.62 79 TRP B C 1
ATOM 1485 O O . TRP B 1 79 ? -13.789 -3.779 -9.898 1 80.62 79 TRP B O 1
ATOM 1495 N N . ASP B 1 80 ? -15.18 -3.377 -8.195 1 83.25 80 ASP B N 1
ATOM 1496 C CA . ASP B 1 80 ? -16.047 -2.457 -8.922 1 83.25 80 ASP B CA 1
ATOM 1497 C C . ASP B 1 80 ? -15.484 -1.037 -8.898 1 83.25 80 ASP B C 1
ATOM 1499 O O . ASP B 1 80 ? -15.523 -0.365 -7.863 1 83.25 80 ASP B O 1
ATOM 1503 N N . PRO B 1 81 ? -14.953 -0.582 -10.055 1 82.75 81 PRO B N 1
ATOM 1504 C CA . PRO B 1 81 ? -14.281 0.718 -10.062 1 82.75 81 PRO B CA 1
ATOM 1505 C C . PRO B 1 81 ? -15.234 1.88 -9.789 1 82.75 81 PRO B C 1
ATOM 1507 O O . PRO B 1 81 ? -14.781 3.006 -9.555 1 82.75 81 PRO B O 1
ATOM 1510 N N . LYS B 1 82 ? -16.531 1.649 -9.797 1 86.12 82 LYS B N 1
ATOM 1511 C CA . LYS B 1 82 ? -17.484 2.707 -9.492 1 86.12 82 LYS B CA 1
ATOM 1512 C C . LYS B 1 82 ? -17.656 2.879 -7.988 1 86.12 82 LYS B C 1
ATOM 1514 O O . LYS B 1 82 ? -17.953 3.98 -7.512 1 86.12 82 LYS B O 1
ATOM 1519 N N . LYS B 1 83 ? -17.531 1.811 -7.312 1 86.25 83 LYS B N 1
ATOM 1520 C CA . LYS B 1 83 ? -17.875 1.818 -5.895 1 86.25 83 LYS B CA 1
ATOM 1521 C C . LYS B 1 83 ? -16.609 1.753 -5.023 1 86.25 83 LYS B C 1
ATOM 1523 O O . LYS B 1 83 ? -16.609 2.246 -3.895 1 86.25 83 LYS B O 1
ATOM 1528 N N . ASP B 1 84 ? -15.648 1.094 -5.57 1 89.44 84 ASP B N 1
ATOM 1529 C CA . ASP B 1 84 ? -14.406 0.896 -4.832 1 89.44 84 ASP B CA 1
ATOM 1530 C C . ASP B 1 84 ? -13.312 1.835 -5.34 1 89.44 84 ASP B C 1
ATOM 1532 O O . ASP B 1 84 ? -13.43 2.396 -6.43 1 89.44 84 ASP B O 1
ATOM 1536 N N . GLY B 1 85 ? -12.312 2.078 -4.48 1 89.5 85 GLY B N 1
ATOM 1537 C CA . GLY B 1 85 ? -11.258 2.965 -4.938 1 89.5 85 GLY B CA 1
ATOM 1538 C C . GLY B 1 85 ? -10.102 3.078 -3.957 1 89.5 85 GLY B C 1
ATOM 1539 O O . GLY B 1 85 ? -10.055 2.35 -2.963 1 89.5 85 GLY B O 1
ATOM 1540 N N . CYS B 1 86 ? -9.18 3.955 -4.32 1 90.88 86 CYS B N 1
ATOM 1541 C CA . CYS B 1 86 ? -7.992 4.203 -3.512 1 90.88 86 CYS B CA 1
ATOM 1542 C C . CYS B 1 86 ? -7.586 5.672 -3.574 1 90.88 86 CYS B C 1
ATOM 1544 O O . CYS B 1 86 ? -7.93 6.375 -4.527 1 90.88 86 CYS B O 1
ATOM 1546 N N . PHE B 1 87 ? -6.965 6.062 -2.572 1 91.69 87 PHE B N 1
ATOM 1547 C CA . PHE B 1 87 ? -6.41 7.398 -2.414 1 91.69 87 PHE B CA 1
ATOM 1548 C C . PHE B 1 87 ? -5.051 7.344 -1.726 1 91.69 87 PHE B C 1
ATOM 1550 O O . PHE B 1 87 ? -4.918 6.754 -0.649 1 91.69 87 PHE B O 1
ATOM 1557 N N . THR B 1 88 ? -4.008 7.863 -2.395 1 91.06 88 THR B N 1
ATOM 1558 C CA . THR B 1 88 ? -2.668 7.84 -1.818 1 91.06 88 THR B CA 1
ATOM 1559 C C . THR B 1 88 ? -2.15 9.258 -1.598 1 91.06 88 THR B C 1
ATOM 1561 O O . THR B 1 88 ? -2.256 10.109 -2.482 1 91.06 88 THR B O 1
ATOM 1564 N N . LEU B 1 89 ? -1.589 9.453 -0.446 1 92.31 89 LEU B N 1
ATOM 1565 C CA . LEU B 1 89 ? -0.965 10.727 -0.096 1 92.31 89 LEU B CA 1
ATOM 1566 C C . LEU B 1 89 ? 0.466 10.516 0.385 1 92.31 89 LEU B C 1
ATOM 1568 O O . LEU B 1 89 ? 0.806 9.438 0.883 1 92.31 89 LEU B O 1
ATOM 1572 N N . LYS B 1 90 ? 1.3 11.555 0.148 1 88.5 90 LYS B N 1
ATOM 1573 C CA . LYS B 1 90 ? 2.648 11.617 0.704 1 88.5 90 LYS B CA 1
ATOM 1574 C C . LYS B 1 90 ? 2.766 12.727 1.737 1 88.5 90 LYS B C 1
ATOM 1576 O O . LYS B 1 90 ? 2.359 13.867 1.482 1 88.5 90 LYS B O 1
ATOM 1581 N N . VAL B 1 91 ? 3.273 12.344 2.865 1 88.12 91 VAL B N 1
ATOM 1582 C CA . VAL B 1 91 ? 3.535 13.297 3.941 1 88.12 91 VAL B CA 1
ATOM 1583 C C . VAL B 1 91 ? 5.039 13.438 4.148 1 88.12 91 VAL B C 1
ATOM 1585 O O . VAL B 1 91 ? 5.734 12.453 4.418 1 88.12 91 VAL B O 1
ATOM 1588 N N . SER B 1 92 ? 5.527 14.664 3.891 1 83.38 92 SER B N 1
ATOM 1589 C CA . SER B 1 92 ? 6.965 14.891 4.023 1 83.38 92 SER B CA 1
ATOM 1590 C C . SER B 1 92 ? 7.297 15.562 5.352 1 83.38 92 SER B C 1
ATOM 1592 O O . SER B 1 92 ? 6.52 16.375 5.852 1 83.38 92 SER B O 1
ATOM 1594 N N . GLN B 1 93 ? 8.406 15.031 5.965 1 73.88 93 GLN B N 1
ATOM 1595 C CA . GLN B 1 93 ? 8.898 15.711 7.156 1 73.88 93 GLN B CA 1
ATOM 1596 C C . GLN B 1 93 ? 9.852 16.844 6.785 1 73.88 93 GLN B C 1
ATOM 1598 O O . GLN B 1 93 ? 10.609 16.734 5.816 1 73.88 93 GLN B O 1
ATOM 1603 N N . GLU B 1 94 ? 9.539 18 7.441 1 62.69 94 GLU B N 1
ATOM 1604 C CA . GLU B 1 94 ? 10.438 19.141 7.262 1 62.69 94 GLU B CA 1
ATOM 1605 C C . GLU B 1 94 ? 11.711 18.969 8.086 1 62.69 94 GLU B C 1
ATOM 1607 O O . GLU B 1 94 ? 11.695 18.328 9.141 1 62.69 94 GLU B O 1
ATOM 1612 N N . GLY B 1 95 ? 12.992 19 7.637 1 58.84 95 GLY B N 1
ATOM 1613 C CA . GLY B 1 95 ? 14.141 19.094 8.531 1 58.84 95 GLY B CA 1
ATOM 1614 C C . GLY B 1 95 ? 15.391 18.453 7.961 1 58.84 95 GLY B C 1
ATOM 1615 O O . GLY B 1 95 ? 16.281 18.047 8.711 1 58.84 95 GLY B O 1
ATOM 1616 N N . GLY B 1 96 ? 15.531 18.453 6.859 1 55.72 96 GLY B N 1
ATOM 1617 C CA . GLY B 1 96 ? 16.844 18.109 6.336 1 55.72 96 GLY B CA 1
ATOM 1618 C C . GLY B 1 96 ? 16.984 16.625 6.027 1 55.72 96 GLY B C 1
ATOM 1619 O O . GLY B 1 96 ? 17.938 16.219 5.367 1 55.72 96 GLY B O 1
ATOM 1620 N N . VAL B 1 97 ? 16.344 15.828 6.855 1 58.16 97 VAL B N 1
ATOM 1621 C CA . VAL B 1 97 ? 16.453 14.414 6.523 1 58.16 97 VAL B CA 1
ATOM 1622 C C . VAL B 1 97 ? 15.336 14.008 5.57 1 58.16 97 VAL B C 1
ATOM 1624 O O . VAL B 1 97 ? 14.281 14.648 5.535 1 58.16 97 VAL B O 1
ATOM 1627 N N . GLU B 1 98 ? 15.672 13.18 4.66 1 63.53 98 GLU B N 1
ATOM 1628 C CA . GLU B 1 98 ? 14.641 12.711 3.738 1 63.53 98 GLU B CA 1
ATOM 1629 C C . GLU B 1 98 ? 13.75 11.664 4.395 1 63.53 98 GLU B C 1
ATOM 1631 O O . GLU B 1 98 ? 14.164 10.516 4.586 1 63.53 98 GLU B O 1
ATOM 1636 N N . ALA B 1 99 ? 12.75 12.18 5.059 1 77 99 ALA B N 1
ATOM 1637 C CA . ALA B 1 99 ? 11.734 11.305 5.645 1 77 99 ALA B CA 1
ATOM 1638 C C . ALA B 1 99 ? 10.352 11.617 5.082 1 77 99 ALA B C 1
ATOM 1640 O O . ALA B 1 99 ? 9.953 12.781 4.992 1 77 99 ALA B O 1
ATOM 1641 N N . SER B 1 100 ? 9.812 10.602 4.445 1 86.06 100 SER B N 1
ATOM 1642 C CA . SER B 1 100 ? 8.453 10.727 3.926 1 86.06 100 SER B CA 1
ATOM 1643 C C . SER B 1 100 ? 7.617 9.5 4.289 1 86.06 100 SER B C 1
ATOM 1645 O O . SER B 1 100 ? 8.156 8.422 4.543 1 86.06 100 SER B O 1
ATOM 1647 N N . THR B 1 101 ? 6.355 9.766 4.477 1 90.12 101 THR B N 1
ATOM 1648 C CA . THR B 1 101 ? 5.402 8.68 4.691 1 90.12 101 THR B CA 1
ATOM 1649 C C . THR B 1 101 ? 4.328 8.68 3.604 1 90.12 101 THR B C 1
ATOM 1651 O O . THR B 1 101 ? 3.721 9.719 3.328 1 90.12 101 THR B O 1
ATOM 1654 N N . LEU B 1 102 ? 4.238 7.516 3 1 91.62 102 LEU B N 1
ATOM 1655 C CA . LEU B 1 102 ? 3.119 7.316 2.084 1 91.62 102 LEU B CA 1
ATOM 1656 C C . LEU B 1 102 ? 1.911 6.742 2.816 1 91.62 102 LEU B C 1
ATOM 1658 O O . LEU B 1 102 ? 2.045 5.793 3.592 1 91.62 102 LEU B O 1
ATOM 1662 N N . ILE B 1 103 ? 0.788 7.367 2.594 1 94.19 103 ILE B N 1
ATOM 1663 C CA . ILE B 1 103 ? -0.463 6.855 3.145 1 94.19 103 ILE B CA 1
ATOM 1664 C C . ILE B 1 103 ? -1.419 6.5 2.01 1 94.19 103 ILE B C 1
ATOM 1666 O O . ILE B 1 103 ? -1.733 7.34 1.165 1 94.19 103 ILE B O 1
ATOM 1670 N N . THR B 1 104 ? -1.817 5.293 1.95 1 93.81 104 THR B N 1
ATOM 1671 C CA . THR B 1 104 ? -2.789 4.836 0.965 1 93.81 104 THR B CA 1
ATOM 1672 C C . THR B 1 104 ? -4.074 4.371 1.647 1 93.81 104 THR B C 1
ATOM 1674 O O . THR B 1 104 ? -4.027 3.623 2.627 1 93.81 104 THR B O 1
ATOM 1677 N N . ILE B 1 105 ? -5.145 4.84 1.139 1 94.81 105 ILE B N 1
ATOM 1678 C CA . ILE B 1 105 ? -6.465 4.449 1.627 1 94.81 105 ILE B CA 1
ATOM 1679 C C . ILE B 1 105 ? -7.211 3.684 0.538 1 94.81 105 ILE B C 1
ATOM 1681 O O . ILE B 1 105 ? -7.293 4.141 -0.605 1 94.81 105 ILE B O 1
ATOM 1685 N N . TYR B 1 106 ? -7.695 2.521 0.925 1 92.56 106 TYR B N 1
ATOM 1686 C CA . TYR B 1 106 ? -8.617 1.77 0.084 1 92.56 106 TYR B CA 1
ATOM 1687 C C . TYR B 1 106 ? -10.016 1.736 0.699 1 92.56 106 TYR B C 1
ATOM 1689 O O . TYR B 1 106 ? -10.156 1.566 1.911 1 92.56 106 TYR B O 1
ATOM 1697 N N . TRP B 1 107 ? -10.984 1.913 -0.183 1 91.75 107 TRP B N 1
ATOM 1698 C CA . TRP B 1 107 ? -12.352 1.649 0.245 1 91.75 107 TRP B CA 1
ATOM 1699 C C . TRP B 1 107 ? -13.023 0.628 -0.669 1 91.75 107 TRP B C 1
ATOM 1701 O O . TRP B 1 107 ? -12.805 0.637 -1.884 1 91.75 107 TRP B O 1
ATOM 1711 N N . ILE B 1 108 ? -13.664 -0.235 -0.054 1 87.88 108 ILE B N 1
ATOM 1712 C CA . ILE B 1 108 ? -14.367 -1.304 -0.759 1 87.88 108 ILE B CA 1
ATOM 1713 C C . ILE B 1 108 ? -15.836 -1.304 -0.361 1 87.88 108 ILE B C 1
ATOM 1715 O O . ILE B 1 108 ? -16.172 -1.442 0.819 1 87.88 108 ILE B O 1
ATOM 1719 N N . SER B 1 109 ? -16.688 -1.194 -1.378 1 86.5 109 SER B N 1
ATOM 1720 C CA . SER B 1 109 ? -18.125 -1.222 -1.105 1 86.5 109 SER B CA 1
ATOM 1721 C C . SER B 1 109 ? -18.578 -2.619 -0.708 1 86.5 109 SER B C 1
ATOM 1723 O O . SER B 1 109 ? -18.156 -3.613 -1.297 1 86.5 109 SER B O 1
ATOM 1725 N N . ILE B 1 110 ? -19.328 -2.693 0.392 1 77.75 110 ILE B N 1
ATOM 1726 C CA . ILE B 1 110 ? -19.844 -3.973 0.872 1 77.75 110 ILE B CA 1
ATOM 1727 C C . ILE B 1 110 ? -21.344 -4.039 0.662 1 77.75 110 ILE B C 1
ATOM 1729 O O . ILE B 1 110 ? -22.031 -3.01 0.672 1 77.75 110 ILE B O 1
#

Organism: Candida tropicalis (strain ATCC MYA-3404 / T1) (NCBI:txid294747)

Secondary structure (DSSP, 8-state):
--EEEEEE---TT-SS-HHHHHHHHHHTTTS-HHHHHHHHHHHHHHH-TTEEEEEEEEEEEES-TT--EEEEEEEEE-S-TTT-EEEEEEEEPPSSSEEEEEEEEEEEE-/--EEEEEE---TT-SS-HHHHHHHHHHTTTS-HHHHHHHHHHHHHHH-TTEEEEEEEEEEEES-TT--EEEEEEEEE-S-TTT-EEEEEEEEPPSSSEEEEEEEEEEEE-

Solvent-accessible surface area (backbone atoms only — not comparable to full-atom values): 11875 Å² total; per-residue (Å²): 106,63,74,41,81,76,46,69,52,88,34,93,51,57,80,66,53,68,66,57,52,52,49,53,48,58,75,39,61,86,48,53,66,65,58,34,38,47,51,52,47,54,55,48,52,73,62,33,86,52,45,38,44,36,27,36,31,39,37,38,39,28,89,53,56,85,55,64,73,43,75,48,76,46,72,43,64,67,69,56,61,60,56,23,45,42,41,30,35,34,39,38,53,83,75,61,44,38,34,37,32,37,39,38,37,36,39,37,61,105,106,62,74,41,81,77,46,69,49,86,36,89,50,59,83,66,52,70,67,57,52,52,50,54,48,57,75,40,61,85,48,55,66,65,58,34,36,47,52,53,48,53,54,48,52,73,62,34,86,53,46,36,45,37,27,35,31,39,38,37,38,30,88,53,57,83,57,64,71,44,75,49,74,47,72,43,64,66,68,57,64,62,57,22,45,42,40,30,36,36,39,38,54,84,76,61,43,38,34,38,31,37,38,37,37,35,40,37,63,105

Nearest PDB structures (foldseek):
  5hyc-assembly1_B  TM=8.249E-01  e=2.757E-05  Pyricularia oryzae 70-15
  5hxl-assembly1_A-2  TM=7.506E-01  e=4.576E-05  Pyricularia oryzae 70-15
  5xxu-assembly1_D  TM=4.588E-01  e=1.686E+00  Toxoplasma gondii
  8ove-assembly1_AX  TM=5.437E-01  e=3.177E+00  Trypanosoma brucei brucei
  6zme-assembly1_SD  TM=5.274E-01  e=9.936E+00  Homo sapiens

InterPro domains:
  IPR005334 Dynein light chain Tctex-1-like [PF03645] (27-94)
  IPR038586 Tctex-1-like superfamily [G3DSA:3.30.1140.40] (18-109)

Sequence (220 aa):
MPVQVLNKSQNLEAPFTQDFISDLVEQHANLTSKNLITKVAESLKEKSSKHKFIVQATALHSDDTSFDLKIQSDFVALWDPKKDGCFTLKVSQEGGVEASTLITIYWISIMPVQVLNKSQNLEAPFTQDFISDLVEQHANLTSKNLITKVAESLKEKSSKHKFIVQATALHSDDTSFDLKIQSDFVALWDPKKDGCFTLKVSQEGGVEASTLITIYWISI

Foldseek 3Di:
DDKAWQDWQPEPADLDDPVVLVVLCVVCVPDDPVVSQVSVLVVSCVSDVQKDKDKDKDKDWDPQLPDDDDDDDDDDDPADSHHKIKTKMKDADPDRTGIIMIMMMIIHGD/DDKAWQDWQPAPADLDDPVVLVVLCVVCVPDDQVVSQVSVLVVSCVSDVQKDKDKDKDKDWDPQQPDDDDDDDDDDDPADSHHKIKTKMKDADPDRTGIIMIMMMIIHGD